Protein AF-A0A7X7FQG2-F1 (afdb_monomer_lite)

Structure (mmCIF, N/CA/C/O backbone):
data_AF-A0A7X7FQG2-F1
#
_entry.id   AF-A0A7X7FQG2-F1
#
loop_
_atom_site.group_PDB
_atom_site.id
_atom_site.type_symbol
_atom_site.label_atom_id
_atom_site.label_alt_id
_atom_site.label_comp_id
_atom_site.label_asym_id
_atom_site.label_entity_id
_atom_site.label_seq_id
_atom_site.pdbx_PDB_ins_code
_atom_site.Cartn_x
_atom_site.Cartn_y
_atom_site.Cartn_z
_atom_site.occupancy
_atom_site.B_iso_or_equiv
_atom_site.auth_seq_id
_atom_site.auth_comp_id
_atom_site.auth_asym_id
_atom_site.auth_atom_id
_atom_site.pdbx_PDB_model_num
ATOM 1 N N . ILE A 1 1 ? -3.316 -7.543 -2.411 1.00 93.25 1 ILE A N 1
ATOM 2 C CA . ILE A 1 1 ? -3.125 -8.011 -3.818 1.00 93.25 1 ILE A CA 1
ATOM 3 C C . ILE A 1 1 ? -1.643 -8.278 -4.049 1.00 93.25 1 ILE A C 1
ATOM 5 O O . ILE A 1 1 ? -0.825 -7.512 -3.565 1.00 93.25 1 ILE A O 1
ATOM 9 N N . LYS A 1 2 ? -1.272 -9.324 -4.790 1.00 95.00 2 LYS A N 1
ATOM 10 C CA . LYS A 1 2 ? 0.114 -9.563 -5.216 1.00 95.00 2 LYS A CA 1
ATOM 11 C C . LYS A 1 2 ? 0.158 -9.799 -6.720 1.00 95.00 2 LYS A C 1
ATOM 13 O O . LYS A 1 2 ? -0.457 -10.747 -7.193 1.00 95.00 2 LYS A O 1
ATOM 18 N N . ALA A 1 3 ? 0.902 -8.980 -7.451 1.00 95.88 3 ALA A N 1
ATOM 19 C CA . ALA A 1 3 ? 1.147 -9.151 -8.879 1.00 95.88 3 ALA A CA 1
ATOM 20 C C . ALA A 1 3 ? 2.615 -9.502 -9.110 1.00 95.88 3 ALA A C 1
ATOM 22 O O . ALA A 1 3 ? 3.499 -8.937 -8.473 1.00 95.88 3 ALA A O 1
ATOM 23 N N . THR A 1 4 ? 2.894 -10.471 -9.969 1.00 95.06 4 THR A N 1
ATOM 24 C CA . THR A 1 4 ? 4.250 -10.907 -10.314 1.00 95.06 4 THR A CA 1
ATOM 25 C C . THR A 1 4 ? 4.335 -11.146 -11.812 1.00 95.06 4 THR A C 1
ATOM 27 O O . THR A 1 4 ? 3.369 -11.606 -12.411 1.00 95.06 4 THR A O 1
ATOM 30 N N . ILE A 1 5 ? 5.480 -10.827 -12.407 1.00 94.50 5 ILE A N 1
ATOM 31 C CA . ILE A 1 5 ? 5.758 -11.077 -13.821 1.00 94.50 5 ILE A CA 1
ATOM 32 C C . ILE A 1 5 ? 7.217 -11.479 -14.010 1.00 94.50 5 ILE A C 1
ATOM 34 O O . ILE A 1 5 ? 8.090 -11.028 -13.258 1.00 94.50 5 ILE A O 1
ATOM 38 N N . TRP A 1 6 ? 7.494 -12.303 -15.014 1.00 92.81 6 TRP A N 1
ATOM 39 C CA . TRP A 1 6 ? 8.837 -12.482 -15.549 1.00 92.81 6 TRP A CA 1
ATOM 40 C C . TRP A 1 6 ? 9.054 -11.536 -16.720 1.00 92.81 6 TRP A C 1
ATOM 42 O O . TRP A 1 6 ? 8.234 -11.441 -17.625 1.00 92.81 6 TRP A O 1
ATOM 52 N N . GLN A 1 7 ? 10.176 -10.831 -16.701 1.00 92.19 7 GLN A N 1
ATOM 53 C CA . GLN A 1 7 ? 10.578 -9.909 -17.749 1.00 92.19 7 GLN A CA 1
ATOM 54 C C . GLN A 1 7 ? 11.973 -10.296 -18.234 1.00 92.19 7 GLN A C 1
ATOM 56 O O . GLN A 1 7 ? 12.900 -10.417 -17.432 1.00 92.19 7 GLN A O 1
ATOM 61 N N . PHE A 1 8 ? 12.133 -10.460 -19.540 1.00 89.62 8 PHE A N 1
ATOM 62 C CA . PHE A 1 8 ? 13.429 -10.517 -20.198 1.00 89.62 8 PHE A CA 1
ATOM 63 C C . PHE A 1 8 ? 13.733 -9.154 -20.800 1.00 89.62 8 PHE A C 1
ATOM 65 O O . PHE A 1 8 ? 12.909 -8.589 -21.516 1.00 89.62 8 PHE A O 1
ATOM 72 N N . GLU A 1 9 ? 14.924 -8.644 -20.533 1.00 86.81 9 GLU A N 1
ATOM 73 C CA . GLU A 1 9 ? 15.442 -7.435 -21.163 1.00 86.81 9 GLU A CA 1
ATOM 74 C C . GLU A 1 9 ? 16.605 -7.809 -22.080 1.00 86.81 9 GLU A C 1
ATOM 76 O O . GLU A 1 9 ? 17.609 -8.350 -21.608 1.00 86.81 9 GLU A O 1
ATOM 81 N N . ASP A 1 10 ? 16.495 -7.505 -23.373 1.00 79.31 10 ASP A N 1
ATOM 82 C CA . ASP A 1 10 ? 17.635 -7.591 -24.289 1.00 79.31 10 ASP A CA 1
ATOM 83 C C . ASP A 1 10 ? 18.340 -6.242 -24.341 1.00 79.31 10 ASP A C 1
ATOM 85 O O . ASP A 1 10 ? 18.069 -5.377 -25.173 1.00 79.31 10 ASP A O 1
ATOM 89 N N . PHE A 1 11 ? 19.210 -6.049 -23.357 1.00 68.25 11 PHE A N 1
ATOM 90 C CA . PHE A 1 11 ? 20.056 -4.878 -23.249 1.00 68.25 11 PHE A CA 1
ATOM 91 C C . PHE A 1 11 ? 21.353 -5.090 -24.033 1.00 68.25 11 PHE A C 1
ATOM 93 O O . PHE A 1 11 ? 22.313 -5.668 -23.517 1.00 68.25 11 PHE A O 1
ATOM 100 N N . GLU A 1 12 ? 21.412 -4.590 -25.268 1.00 60.91 12 GLU A N 1
ATOM 101 C CA . GLU A 1 12 ? 22.650 -4.555 -26.043 1.00 60.91 12 GLU A CA 1
ATOM 102 C C . GLU A 1 12 ? 23.396 -3.226 -25.823 1.00 60.91 12 GLU A C 1
ATOM 104 O O . GLU A 1 12 ? 23.222 -2.251 -26.551 1.00 60.91 12 GLU A O 1
ATOM 109 N N . LYS A 1 13 ? 24.310 -3.186 -24.841 1.00 53.09 13 LYS A N 1
ATOM 110 C CA . LYS A 1 13 ? 25.188 -2.016 -24.609 1.00 53.09 13 LYS A CA 1
ATOM 111 C C . LYS A 1 13 ? 26.094 -1.685 -25.817 1.00 53.09 13 LYS A C 1
ATOM 113 O O . LYS A 1 13 ? 26.695 -0.614 -25.849 1.00 53.09 13 LYS A O 1
ATOM 118 N 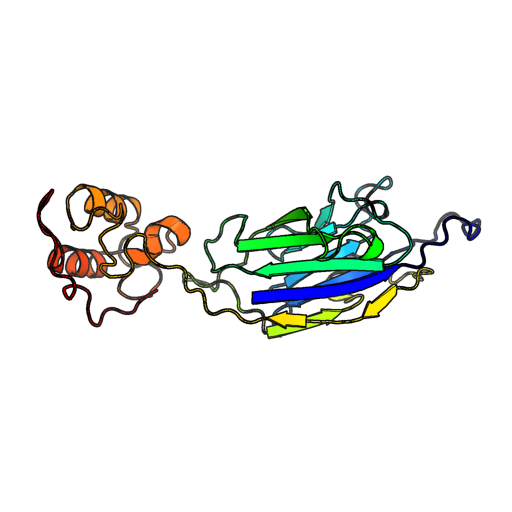N . SER A 1 14 ? 26.245 -2.614 -26.769 1.00 44.09 14 SER A N 1
ATOM 119 C CA . SER A 1 14 ? 27.108 -2.508 -27.954 1.00 44.09 14 SER A CA 1
ATOM 120 C C . SER A 1 14 ? 26.445 -1.927 -29.201 1.00 44.09 14 SER A C 1
ATOM 122 O O . SER A 1 14 ? 27.171 -1.656 -30.160 1.00 44.09 14 SER A O 1
ATOM 124 N N . ALA A 1 15 ? 25.126 -1.699 -29.213 1.00 49.44 15 ALA A N 1
ATOM 125 C CA . ALA A 1 15 ? 24.499 -1.001 -30.330 1.00 49.44 15 ALA A CA 1
ATOM 126 C C . ALA A 1 15 ? 25.123 0.406 -30.431 1.00 49.44 15 ALA A C 1
ATOM 128 O O . ALA A 1 15 ? 25.102 1.153 -29.446 1.00 49.44 15 ALA A O 1
ATOM 129 N N . PRO A 1 16 ? 25.759 0.771 -31.563 1.00 45.81 16 PRO A N 1
ATOM 130 C CA . PRO A 1 16 ? 26.405 2.064 -31.692 1.00 45.81 16 PRO A CA 1
ATOM 131 C C . PRO A 1 16 ? 25.343 3.140 -31.508 1.00 45.81 16 PRO A C 1
ATOM 133 O O . PRO A 1 16 ? 24.410 3.235 -32.305 1.00 45.81 16 PRO A O 1
ATOM 136 N N . TYR A 1 17 ? 25.500 3.927 -30.442 1.00 51.41 17 TYR A N 1
ATOM 137 C CA . TYR A 1 17 ? 24.716 5.131 -30.197 1.00 51.41 17 TYR A CA 1
ATOM 138 C C . TYR A 1 17 ? 24.606 5.891 -31.524 1.00 51.41 17 TYR A C 1
ATOM 140 O O . TYR A 1 17 ? 25.658 6.143 -32.131 1.00 51.41 17 TYR A O 1
ATOM 148 N N . PRO A 1 18 ? 23.402 6.205 -32.038 1.00 48.19 18 PRO A N 1
ATOM 149 C CA . PRO A 1 18 ? 23.309 6.978 -33.262 1.00 48.19 18 PRO A CA 1
ATOM 150 C C . PRO A 1 18 ? 24.100 8.273 -33.034 1.00 48.19 18 PRO A C 1
ATOM 152 O O . PRO 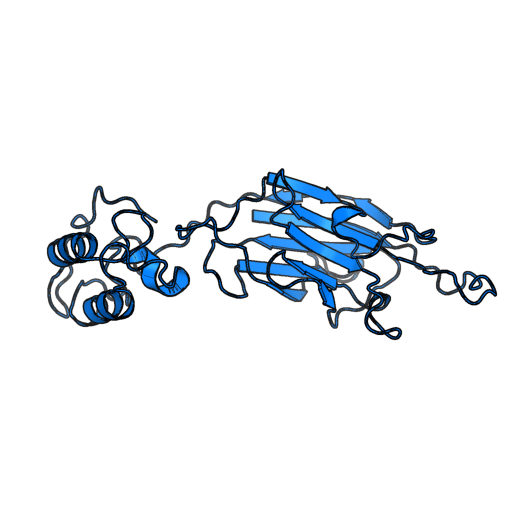A 1 18 ? 23.822 8.998 -32.078 1.00 48.19 18 PRO A O 1
ATOM 155 N N . PRO A 1 19 ? 25.140 8.557 -33.837 1.00 43.66 19 PRO A N 1
ATOM 156 C CA . PRO A 1 19 ? 25.953 9.742 -33.639 1.00 43.66 19 PRO A CA 1
ATOM 157 C C . PRO A 1 19 ? 25.097 10.960 -33.994 1.00 43.66 19 PRO A C 1
ATOM 159 O O . PRO A 1 19 ? 24.943 11.321 -35.157 1.00 43.66 19 PRO A O 1
ATOM 162 N N . GLY A 1 20 ? 24.485 11.566 -32.984 1.00 50.78 20 GLY A N 1
ATOM 163 C CA . GLY A 1 20 ? 23.594 12.705 -33.130 1.00 50.78 20 GLY A CA 1
ATOM 164 C C . GLY A 1 20 ? 23.171 13.210 -31.760 1.00 50.78 20 GLY A C 1
ATOM 165 O O . GLY A 1 20 ? 22.864 12.428 -30.870 1.00 50.78 20 GLY A O 1
ATOM 166 N N . ASN A 1 21 ? 23.177 14.528 -31.574 1.00 51.91 21 ASN A N 1
ATOM 167 C CA . ASN A 1 21 ? 23.018 15.123 -30.250 1.00 51.91 21 ASN A CA 1
ATOM 168 C C . ASN A 1 21 ? 21.629 14.931 -29.611 1.00 51.91 21 ASN A C 1
ATOM 170 O O . ASN A 1 21 ? 21.511 15.274 -28.444 1.00 51.91 21 ASN A O 1
ATOM 174 N N . TRP A 1 22 ? 20.589 14.436 -30.298 1.00 50.34 22 TRP A N 1
ATOM 175 C CA . TRP A 1 22 ? 19.192 14.563 -29.827 1.00 50.34 22 TRP A CA 1
ATOM 176 C C . TRP A 1 22 ? 18.338 13.286 -29.957 1.00 50.34 22 TRP A C 1
ATOM 178 O O . TRP A 1 22 ? 17.155 13.370 -30.285 1.00 50.34 22 TRP A O 1
ATOM 188 N N . ALA A 1 23 ? 18.898 12.097 -29.719 1.00 48.25 23 ALA A N 1
ATOM 189 C CA . ALA A 1 23 ? 18.063 10.913 -29.500 1.00 48.25 23 ALA A CA 1
ATOM 190 C C . ALA A 1 23 ? 17.630 10.881 -28.023 1.00 48.25 23 ALA A C 1
ATOM 192 O O . ALA A 1 23 ? 18.422 10.583 -27.132 1.00 48.25 23 ALA A O 1
ATOM 193 N N . HIS A 1 24 ? 16.384 11.276 -27.748 1.00 51.62 24 HIS A N 1
ATOM 194 C CA . HIS A 1 24 ? 15.773 11.098 -26.431 1.00 51.62 24 HIS A CA 1
ATOM 195 C C . HIS A 1 24 ? 15.374 9.627 -26.267 1.00 51.62 24 HIS A C 1
ATOM 197 O O . HIS A 1 24 ? 14.226 9.272 -26.492 1.00 51.62 24 HIS A O 1
ATOM 203 N N . ASP A 1 25 ? 16.317 8.759 -25.915 1.00 55.19 25 ASP A N 1
ATOM 204 C CA . ASP A 1 25 ? 16.023 7.334 -25.748 1.00 55.19 25 ASP A CA 1
ATOM 205 C C . ASP A 1 25 ? 15.208 7.118 -24.463 1.00 55.19 25 ASP A C 1
ATOM 207 O O . ASP A 1 25 ? 15.736 7.170 -23.348 1.00 55.19 25 ASP A O 1
ATOM 211 N N . GLN A 1 26 ? 13.899 6.900 -24.597 1.00 63.94 26 GLN A N 1
ATOM 212 C CA . GLN A 1 26 ? 13.032 6.631 -23.453 1.00 63.94 26 GLN A CA 1
ATOM 213 C C . GLN A 1 26 ? 12.860 5.129 -23.230 1.00 63.94 26 GLN A C 1
ATOM 215 O O . GLN A 1 26 ? 11.892 4.534 -23.672 1.00 63.94 26 GLN A O 1
ATOM 220 N N . ILE A 1 27 ? 13.778 4.488 -22.513 1.00 70.25 27 ILE A N 1
ATOM 221 C CA . ILE A 1 27 ? 13.660 3.055 -22.210 1.00 70.25 27 ILE A CA 1
ATOM 222 C C . ILE A 1 27 ? 12.591 2.825 -21.139 1.00 70.25 27 ILE A C 1
ATOM 224 O O . ILE A 1 27 ? 12.687 3.363 -20.029 1.00 70.25 27 ILE A O 1
ATOM 228 N N . GLN A 1 28 ? 11.579 2.021 -21.472 1.00 77.00 28 GLN A N 1
ATOM 229 C CA . GLN A 1 28 ? 10.415 1.801 -20.618 1.00 77.00 28 GLN A CA 1
ATOM 230 C C . GLN A 1 28 ? 9.926 0.358 -20.690 1.00 77.00 28 GLN A C 1
ATOM 232 O O . GLN A 1 28 ? 9.726 -0.201 -21.765 1.00 77.00 28 GLN A O 1
ATOM 237 N N . SER A 1 29 ? 9.711 -0.234 -19.524 1.00 84.25 29 SER A N 1
ATOM 238 C CA . SER A 1 29 ? 9.183 -1.587 -19.387 1.00 84.25 29 SER A CA 1
ATOM 239 C C . SER A 1 29 ? 8.649 -1.747 -17.987 1.00 84.25 29 SER A C 1
ATOM 241 O O . SER A 1 2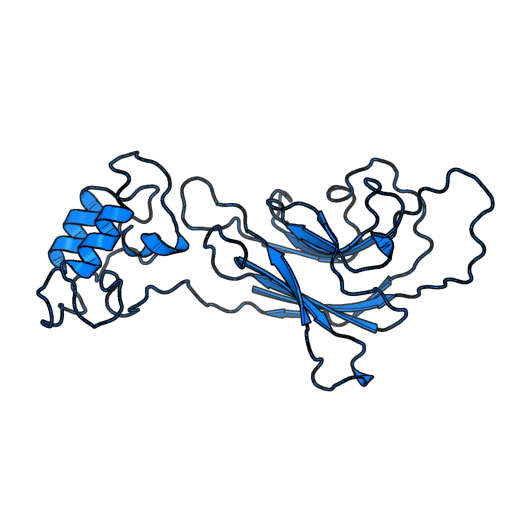9 ? 9.460 -1.784 -17.061 1.00 84.25 29 SER A O 1
ATOM 243 N N . TRP A 1 30 ? 7.331 -1.816 -17.821 1.00 88.00 30 TRP A N 1
ATOM 244 C CA . TRP A 1 30 ? 6.702 -1.798 -16.505 1.00 88.00 30 TRP A CA 1
ATOM 245 C C . TRP A 1 30 ? 5.745 -2.968 -16.301 1.00 88.00 30 TRP A C 1
ATOM 247 O O . TRP A 1 30 ? 5.059 -3.407 -17.223 1.00 88.00 30 TRP A O 1
ATOM 257 N N . LEU A 1 31 ? 5.658 -3.411 -15.050 1.00 93.75 31 LEU A N 1
ATOM 258 C CA . LEU A 1 31 ? 4.452 -4.002 -14.485 1.00 93.75 31 LEU A CA 1
ATOM 259 C C . LEU A 1 31 ? 3.686 -2.884 -13.785 1.00 93.75 31 LEU A C 1
ATOM 261 O O . LEU A 1 31 ? 4.268 -2.188 -12.950 1.00 93.75 31 LEU A O 1
ATOM 265 N N . VAL A 1 32 ? 2.399 -2.731 -14.094 1.00 93.94 32 VAL A N 1
ATOM 266 C CA . VAL A 1 32 ? 1.554 -1.709 -13.473 1.00 93.94 32 VAL A CA 1
ATOM 267 C C . VAL A 1 32 ? 0.241 -2.306 -12.979 1.00 93.94 32 VAL A C 1
ATOM 269 O O . VAL A 1 32 ? -0.461 -2.983 -13.729 1.00 93.94 32 VAL A O 1
ATOM 272 N N . LEU A 1 33 ? -0.107 -2.023 -11.725 1.00 95.00 33 LEU A N 1
ATOM 273 C CA . LEU A 1 33 ? -1.469 -2.148 -11.204 1.00 95.00 33 LEU A CA 1
ATOM 274 C C . LEU A 1 33 ? -2.114 -0.767 -11.211 1.00 95.00 33 LEU A C 1
ATOM 276 O O . LEU A 1 33 ? -1.474 0.186 -10.787 1.00 95.00 33 LEU A O 1
ATOM 280 N N . MET A 1 34 ? -3.348 -0.638 -11.686 1.00 93.88 34 MET A N 1
ATOM 281 C CA . MET A 1 34 ? -4.029 0.660 -11.763 1.00 93.88 34 MET A CA 1
ATOM 282 C C . MET A 1 34 ? -5.542 0.523 -11.647 1.00 93.88 34 MET A C 1
ATOM 284 O O . MET A 1 34 ? -6.091 -0.576 -11.763 1.00 93.88 34 MET A O 1
ATOM 288 N N . ASN A 1 35 ? -6.219 1.640 -11.431 1.00 92.94 35 ASN A N 1
ATOM 289 C CA . ASN A 1 35 ? -7.670 1.727 -11.535 1.00 92.94 35 ASN A CA 1
ATOM 290 C C . ASN A 1 35 ? -8.119 2.100 -12.966 1.00 92.94 35 ASN A C 1
ATOM 292 O O . ASN A 1 35 ? -7.299 2.370 -13.844 1.00 92.94 35 ASN A O 1
ATOM 296 N N . GLU A 1 36 ? -9.429 2.070 -13.226 1.00 89.94 36 GLU A N 1
ATOM 297 C CA . GLU A 1 36 ? -9.989 2.295 -14.572 1.00 89.94 36 GLU A CA 1
ATOM 298 C C . GLU A 1 36 ? -9.632 3.664 -15.167 1.00 89.94 36 GLU A C 1
ATOM 300 O O . GLU A 1 36 ? -9.277 3.743 -16.342 1.00 89.94 36 GLU A O 1
ATOM 305 N N . ASP A 1 37 ? -9.698 4.726 -14.360 1.00 89.56 37 ASP A N 1
ATOM 306 C CA . ASP A 1 37 ? -9.435 6.106 -14.793 1.00 89.56 37 ASP A CA 1
ATOM 307 C C . ASP A 1 37 ? -7.957 6.524 -14.677 1.00 89.56 37 ASP A C 1
ATOM 309 O O . ASP A 1 37 ? -7.598 7.664 -14.995 1.00 89.56 37 ASP A O 1
ATOM 313 N N . GLU A 1 38 ? -7.102 5.589 -14.252 1.00 88.56 38 GLU A N 1
ATOM 314 C CA . GLU A 1 38 ? -5.653 5.747 -14.112 1.00 88.56 38 GLU A CA 1
ATOM 315 C C . GLU A 1 38 ? -5.261 6.876 -13.137 1.00 88.56 38 GLU A C 1
ATOM 317 O O . GLU A 1 38 ? -4.179 7.460 -13.247 1.00 88.56 38 GLU A O 1
ATOM 322 N N . SER A 1 39 ? -6.147 7.215 -12.193 1.00 90.38 39 SER A N 1
ATOM 323 C CA . SER A 1 39 ? -5.894 8.180 -11.115 1.00 90.38 39 SER A CA 1
ATOM 324 C C . SER A 1 39 ? -5.175 7.581 -9.902 1.00 90.38 39 SER A C 1
ATOM 326 O O . SER A 1 39 ? -4.682 8.337 -9.059 1.00 90.38 39 SER A O 1
ATOM 328 N N . GLU A 1 40 ? -5.094 6.251 -9.841 1.00 93.81 40 GLU A N 1
ATOM 329 C CA . GLU A 1 40 ? -4.241 5.473 -8.948 1.00 93.81 40 GLU A CA 1
ATOM 330 C C . GLU A 1 40 ? -3.464 4.437 -9.763 1.00 93.81 40 GLU A C 1
ATOM 332 O O . GLU A 1 40 ? -4.027 3.732 -10.609 1.00 93.81 40 GLU A O 1
ATOM 337 N N . TYR A 1 41 ? -2.165 4.331 -9.498 1.00 94.00 41 TYR A N 1
ATOM 338 C CA . TYR A 1 41 ? -1.301 3.367 -10.161 1.00 94.00 41 TYR A CA 1
ATOM 339 C C . TYR A 1 41 ? -0.102 3.003 -9.292 1.00 94.00 41 TYR A C 1
ATOM 341 O O . TYR A 1 41 ? 0.435 3.835 -8.568 1.00 94.00 41 TYR A O 1
ATOM 349 N N . PHE A 1 42 ? 0.361 1.766 -9.437 1.00 95.94 42 PHE A N 1
ATOM 350 C CA . PHE A 1 42 ? 1.571 1.231 -8.826 1.00 95.94 42 PHE A CA 1
ATOM 351 C C . PHE A 1 42 ? 2.414 0.625 -9.937 1.00 95.94 42 PHE A C 1
ATOM 353 O O . PHE A 1 42 ? 1.992 -0.353 -10.554 1.00 95.94 42 PHE A O 1
ATOM 360 N N . ALA A 1 43 ? 3.579 1.198 -10.211 1.00 94.25 43 ALA A N 1
ATOM 361 C CA . ALA A 1 43 ? 4.445 0.783 -11.307 1.00 94.25 43 ALA A CA 1
ATOM 362 C C . ALA A 1 43 ? 5.810 0.333 -10.787 1.00 94.25 43 ALA A C 1
ATOM 364 O O . ALA A 1 43 ? 6.358 0.940 -9.872 1.00 94.25 43 ALA A O 1
ATOM 365 N N . ILE A 1 44 ? 6.385 -0.697 -11.404 1.00 94.25 44 ILE A N 1
ATOM 366 C CA . ILE A 1 44 ? 7.795 -1.075 -11.245 1.00 94.25 44 ILE A CA 1
ATOM 367 C C . ILE A 1 44 ? 8.370 -1.492 -12.593 1.00 94.25 44 ILE A C 1
ATOM 369 O O . ILE A 1 44 ? 7.711 -2.188 -13.366 1.00 94.25 44 ILE A O 1
ATOM 373 N N . GLY A 1 45 ? 9.615 -1.109 -12.861 1.00 90.81 45 GLY A N 1
ATOM 374 C CA . GLY A 1 45 ? 10.336 -1.563 -14.039 1.00 90.81 45 GLY A CA 1
ATOM 375 C C . GLY A 1 45 ? 11.466 -0.630 -14.450 1.00 90.81 45 GLY A C 1
ATOM 376 O O . GLY A 1 45 ? 12.050 0.044 -13.609 1.00 90.81 45 GLY A O 1
ATOM 377 N N . VAL A 1 46 ? 11.808 -0.597 -15.734 1.00 85.94 46 VAL A N 1
ATOM 378 C CA . VAL A 1 46 ? 12.814 0.345 -16.255 1.00 85.94 46 VAL A CA 1
ATOM 379 C C . VAL A 1 46 ? 12.110 1.631 -16.666 1.00 85.94 46 VAL A C 1
ATOM 381 O O . VAL A 1 46 ? 11.103 1.569 -17.365 1.00 85.94 46 VAL A O 1
ATOM 384 N N . HIS A 1 47 ? 12.610 2.787 -16.232 1.00 80.06 47 HIS A N 1
ATOM 385 C CA . HIS A 1 47 ? 12.028 4.086 -16.564 1.00 80.06 47 HIS A CA 1
ATOM 386 C C . HIS A 1 47 ? 13.125 5.127 -16.815 1.00 80.06 47 HIS A C 1
ATOM 388 O O . HIS A 1 47 ? 13.948 5.404 -15.945 1.00 80.06 47 HIS A O 1
ATOM 394 N N . ALA A 1 48 ? 13.119 5.734 -17.999 1.00 69.31 48 ALA A N 1
ATOM 395 C CA . ALA A 1 48 ? 13.985 6.858 -18.331 1.00 69.31 48 ALA A CA 1
ATOM 396 C C . ALA A 1 48 ? 13.263 8.195 -18.065 1.00 69.31 48 ALA A C 1
ATOM 398 O O . ALA A 1 48 ? 12.476 8.652 -18.892 1.00 69.31 48 ALA A O 1
ATOM 399 N N . TYR A 1 49 ? 13.542 8.832 -16.921 1.00 62.06 49 TYR A N 1
ATOM 400 C CA . TYR A 1 49 ? 13.103 10.202 -16.614 1.00 62.06 49 TYR A CA 1
ATOM 401 C C . TYR A 1 49 ? 14.248 11.199 -16.854 1.00 62.06 49 TYR A C 1
ATOM 403 O O . TYR A 1 49 ? 15.377 10.948 -16.435 1.00 62.06 49 TYR A O 1
ATOM 411 N N . ASN A 1 50 ? 13.988 12.340 -17.509 1.00 55.97 50 ASN A N 1
ATOM 412 C CA . ASN A 1 50 ? 15.046 13.275 -17.938 1.00 55.97 50 ASN A CA 1
ATOM 413 C C . ASN A 1 50 ? 15.476 14.328 -16.891 1.00 55.97 50 ASN A C 1
ATOM 415 O O . ASN A 1 50 ? 16.229 15.238 -17.237 1.00 55.97 50 ASN A O 1
ATOM 419 N N . GLY A 1 51 ? 15.016 14.229 -15.639 1.00 52.12 51 GLY A N 1
ATOM 420 C CA . GLY A 1 51 ? 15.297 15.240 -14.612 1.00 52.12 51 GLY A CA 1
ATOM 421 C C . GLY A 1 51 ? 16.781 15.374 -14.254 1.00 52.12 51 GLY A C 1
ATOM 422 O O . GLY A 1 51 ? 17.239 16.480 -13.984 1.00 52.12 51 GLY A O 1
ATOM 423 N N . GLU A 1 52 ? 17.546 14.275 -14.319 1.00 52.53 52 GLU A N 1
ATOM 424 C CA . GLU A 1 52 ? 19.005 14.267 -14.162 1.00 52.53 52 GLU A CA 1
ATOM 425 C C . GLU A 1 52 ? 19.644 13.208 -15.077 1.00 52.53 52 GLU A C 1
ATOM 427 O O . GLU A 1 52 ? 19.350 12.017 -15.006 1.00 52.53 52 GLU A O 1
ATOM 432 N N . ALA A 1 53 ? 20.536 13.649 -15.961 1.00 47.69 53 ALA A N 1
ATOM 433 C CA . ALA A 1 53 ? 20.990 12.910 -17.139 1.00 47.69 53 ALA A CA 1
ATOM 434 C C . ALA A 1 53 ? 21.984 11.749 -16.898 1.00 47.69 53 ALA A C 1
ATOM 436 O O . ALA A 1 53 ? 22.645 11.346 -17.851 1.00 47.69 53 ALA A O 1
ATOM 437 N N . SER A 1 54 ? 22.166 11.222 -15.681 1.00 52.19 54 SER A N 1
ATOM 438 C CA . SER A 1 54 ? 23.292 10.299 -15.418 1.00 52.19 54 SER A CA 1
ATOM 439 C C . SER A 1 54 ? 22.964 8.867 -14.984 1.00 52.19 54 SER A C 1
ATOM 441 O O . SER A 1 54 ? 23.861 8.035 -15.117 1.00 52.19 54 SER A O 1
ATOM 443 N N . SER A 1 55 ? 21.750 8.521 -14.518 1.00 54.19 55 SER A N 1
ATOM 444 C CA . SER A 1 55 ? 21.583 7.206 -13.847 1.00 54.19 55 SER A CA 1
ATOM 445 C C . SER A 1 55 ? 20.205 6.521 -13.880 1.00 54.19 55 SER A C 1
ATOM 447 O O . SER A 1 55 ? 20.114 5.373 -13.444 1.00 54.19 55 SER A O 1
ATOM 449 N N . TRP A 1 56 ? 19.128 7.153 -14.362 1.00 64.44 56 TRP A N 1
ATOM 450 C CA . TRP A 1 56 ? 17.758 6.641 -14.135 1.00 64.44 56 TRP A CA 1
ATOM 451 C C . TRP A 1 56 ? 17.428 5.372 -14.936 1.00 64.44 56 TRP A C 1
ATOM 453 O O . TRP A 1 56 ? 16.724 4.493 -14.454 1.00 64.44 56 TRP A O 1
ATOM 463 N N . TRP A 1 57 ? 18.046 5.200 -16.104 1.00 67.81 57 TRP A N 1
ATOM 464 C CA . TRP A 1 57 ? 17.952 3.971 -16.895 1.00 67.81 57 TRP A CA 1
ATOM 465 C C . TRP A 1 57 ? 18.966 2.901 -16.488 1.00 67.81 57 TRP A C 1
ATOM 467 O O . TRP A 1 57 ? 19.081 1.928 -17.218 1.00 67.81 57 TRP A O 1
ATOM 477 N N . LEU A 1 58 ? 19.772 3.076 -15.432 1.00 78.50 58 LEU A N 1
ATOM 478 C CA . LEU A 1 58 ? 20.750 2.065 -14.987 1.00 78.50 58 LEU A CA 1
ATOM 479 C C . LEU A 1 58 ? 20.192 1.149 -13.896 1.00 78.50 58 LEU A C 1
ATOM 481 O O . LEU A 1 58 ? 20.734 0.070 -13.659 1.00 78.50 58 LEU A O 1
ATOM 485 N N . ASN A 1 59 ? 19.105 1.562 -13.258 1.00 85.00 59 ASN A N 1
ATOM 486 C CA . ASN A 1 59 ? 18.452 0.827 -12.192 1.00 85.00 59 ASN A C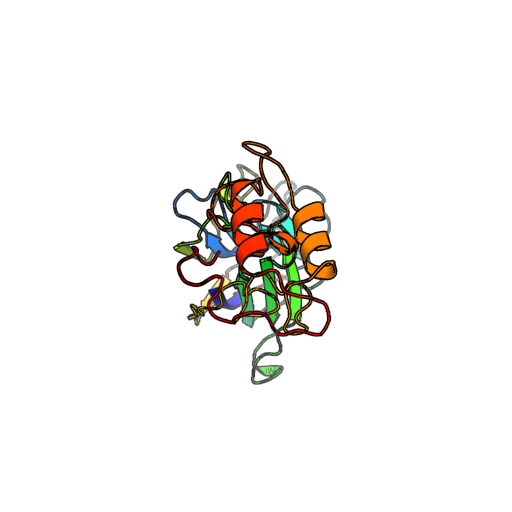A 1
ATOM 487 C C . ASN A 1 59 ? 16.969 0.656 -12.504 1.00 85.00 59 ASN A C 1
ATOM 489 O O . ASN A 1 59 ? 16.410 1.322 -13.378 1.00 85.00 59 ASN A O 1
ATOM 493 N N . LEU A 1 60 ? 16.321 -0.239 -11.768 1.00 89.38 60 LEU A N 1
ATOM 494 C CA . LEU A 1 60 ? 14.869 -0.257 -11.721 1.00 89.38 60 LEU A CA 1
ATOM 495 C C . LEU A 1 60 ? 14.356 1.039 -11.094 1.00 89.38 60 LEU A C 1
ATOM 497 O O . LEU A 1 60 ? 15.027 1.668 -10.273 1.00 89.38 60 LEU A O 1
ATOM 501 N N . SER A 1 61 ? 13.141 1.398 -11.461 1.00 90.75 61 SER A N 1
ATOM 502 C CA . SER A 1 61 ? 12.361 2.468 -10.865 1.00 90.75 61 SER A CA 1
ATOM 503 C C . SER A 1 61 ? 11.001 1.928 -10.452 1.00 90.75 61 SER A C 1
ATOM 505 O O . SER A 1 61 ? 10.510 0.948 -11.020 1.00 90.75 61 SER A O 1
ATOM 507 N N . TRP A 1 62 ? 10.382 2.581 -9.482 1.00 93.50 62 TRP A N 1
ATOM 508 C CA . TRP A 1 62 ? 8.992 2.349 -9.116 1.00 93.50 62 TRP A CA 1
ATOM 509 C C . TRP A 1 62 ? 8.253 3.675 -8.994 1.00 93.50 62 TRP A C 1
ATOM 511 O O . TRP A 1 62 ? 8.879 4.731 -8.907 1.00 93.50 62 TRP A O 1
ATOM 521 N N . ALA A 1 63 ? 6.928 3.623 -9.012 1.00 92.88 63 ALA A N 1
ATOM 522 C CA . ALA A 1 63 ? 6.099 4.789 -8.768 1.00 92.88 63 ALA A CA 1
ATOM 523 C C . ALA A 1 63 ? 4.759 4.416 -8.147 1.00 92.88 63 ALA A C 1
ATOM 525 O O . ALA A 1 63 ? 4.205 3.351 -8.432 1.00 92.88 63 ALA A O 1
ATOM 526 N N . THR A 1 64 ? 4.224 5.345 -7.365 1.00 95.06 64 THR A N 1
ATOM 527 C CA . THR A 1 64 ? 2.801 5.411 -7.019 1.00 95.06 64 THR A CA 1
ATOM 528 C C . THR A 1 64 ? 2.233 6.745 -7.510 1.00 95.06 64 THR A C 1
ATOM 530 O O . THR A 1 64 ? 3.001 7.674 -7.793 1.00 95.06 64 THR A O 1
ATOM 533 N N . ALA A 1 65 ? 0.906 6.880 -7.594 1.00 92.00 65 ALA A N 1
ATOM 534 C CA . ALA A 1 65 ? 0.289 8.178 -7.886 1.00 92.00 65 ALA A CA 1
ATOM 535 C C . ALA A 1 65 ? 0.612 9.240 -6.812 1.00 92.00 65 ALA A C 1
ATOM 537 O O . ALA A 1 65 ? 0.664 10.429 -7.121 1.00 92.00 65 ALA A O 1
ATOM 538 N N . THR A 1 66 ? 0.857 8.811 -5.567 1.00 93.75 66 THR A N 1
ATOM 539 C CA . THR A 1 66 ? 1.156 9.688 -4.424 1.00 93.75 66 THR A CA 1
ATOM 540 C C . THR A 1 66 ? 2.638 10.071 -4.335 1.00 93.75 66 THR A C 1
ATOM 542 O O . THR A 1 66 ? 2.951 11.224 -4.048 1.00 93.75 66 THR A O 1
ATOM 545 N N . ASP A 1 67 ? 3.561 9.137 -4.576 1.00 94.00 67 ASP A N 1
ATOM 546 C CA . ASP A 1 67 ? 5.004 9.339 -4.354 1.00 94.00 67 ASP A CA 1
ATOM 547 C C . ASP A 1 67 ? 5.775 9.712 -5.635 1.00 94.00 67 ASP A C 1
ATOM 549 O O . ASP A 1 67 ? 6.945 10.102 -5.569 1.00 94.00 67 ASP A O 1
ATOM 553 N N . GLY A 1 68 ? 5.147 9.587 -6.809 1.00 90.38 68 GLY A N 1
ATOM 554 C CA . GLY A 1 68 ? 5.805 9.794 -8.099 1.00 90.38 68 GLY A CA 1
ATOM 555 C C . GLY A 1 68 ? 6.893 8.752 -8.392 1.00 90.38 68 GLY A C 1
ATOM 556 O O . GLY A 1 68 ? 6.987 7.722 -7.729 1.00 90.38 68 GLY A O 1
ATOM 557 N N . TRP A 1 69 ? 7.707 9.001 -9.422 1.00 88.31 69 TRP A N 1
ATOM 558 C CA . TRP A 1 69 ? 8.784 8.091 -9.831 1.00 88.31 69 TRP A CA 1
ATOM 559 C C . TRP A 1 69 ? 9.999 8.165 -8.901 1.00 88.31 69 TRP A C 1
ATOM 561 O O . TRP A 1 69 ? 10.533 9.240 -8.636 1.00 88.31 69 TRP A O 1
ATOM 571 N N . GLN A 1 70 ? 10.475 6.997 -8.477 1.00 90.38 70 GLN A N 1
ATOM 572 C CA . GLN A 1 70 ? 11.622 6.802 -7.597 1.00 90.38 70 GLN A CA 1
ATOM 573 C C . GLN A 1 70 ? 12.598 5.806 -8.232 1.00 90.38 70 GLN A C 1
ATOM 575 O O . GLN A 1 70 ? 12.199 4.715 -8.647 1.00 90.38 70 GLN A O 1
ATOM 580 N N . VAL A 1 71 ? 13.886 6.155 -8.290 1.00 87.94 71 VAL A N 1
ATOM 581 C CA . VAL A 1 71 ? 14.943 5.241 -8.751 1.00 87.94 71 VAL A CA 1
ATOM 582 C C . VAL A 1 71 ? 15.466 4.396 -7.605 1.00 87.94 71 VAL A C 1
ATOM 584 O O . VAL A 1 71 ? 15.772 4.887 -6.521 1.00 87.94 71 VAL A O 1
ATOM 587 N N . THR A 1 72 ? 15.592 3.103 -7.872 1.00 90.31 72 THR A N 1
ATOM 588 C CA . THR A 1 72 ? 16.128 2.128 -6.925 1.00 90.31 72 THR A CA 1
ATOM 589 C C . THR A 1 72 ? 17.651 2.056 -7.012 1.00 90.31 72 THR A C 1
ATOM 591 O O . THR A 1 72 ? 18.272 2.520 -7.966 1.00 90.31 72 THR A O 1
ATOM 594 N N . THR A 1 73 ? 18.266 1.393 -6.038 1.00 89.62 73 THR A N 1
ATOM 595 C CA . THR A 1 73 ? 19.668 0.954 -6.120 1.00 89.62 73 THR A CA 1
ATOM 596 C C . THR A 1 73 ? 19.819 -0.408 -6.805 1.00 89.62 73 THR A C 1
ATOM 598 O O . THR A 1 73 ? 20.931 -0.930 -6.885 1.00 89.62 73 THR A O 1
ATOM 601 N N . TYR A 1 74 ? 18.716 -1.010 -7.268 1.00 89.69 74 TYR A N 1
ATOM 602 C CA . TYR A 1 74 ? 18.717 -2.317 -7.909 1.00 89.69 74 TYR A CA 1
ATOM 603 C C . TYR A 1 74 ? 19.047 -2.158 -9.398 1.00 89.69 74 TYR A C 1
ATOM 605 O O . TYR A 1 74 ? 18.222 -1.622 -10.147 1.00 89.69 74 TYR A O 1
ATOM 613 N N . PRO A 1 75 ? 20.217 -2.632 -9.859 1.00 86.88 75 PRO A N 1
ATOM 614 C CA . PRO A 1 75 ? 20.646 -2.415 -11.228 1.00 86.88 75 PRO A CA 1
ATOM 615 C C . PRO A 1 75 ? 19.783 -3.206 -12.203 1.00 86.88 75 PRO A C 1
ATOM 617 O O . PRO A 1 75 ? 19.323 -4.316 -11.923 1.00 86.88 75 PRO A O 1
ATOM 620 N N . ARG A 1 76 ? 19.613 -2.658 -13.402 1.00 83.12 76 ARG A N 1
ATOM 621 C CA . ARG A 1 76 ? 19.129 -3.449 -14.534 1.00 83.12 76 ARG A CA 1
ATOM 622 C C . ARG A 1 76 ? 20.193 -4.453 -14.985 1.00 83.12 76 ARG A C 1
ATOM 624 O O . ARG A 1 76 ? 21.387 -4.250 -14.767 1.00 83.12 76 ARG A O 1
ATOM 631 N N . ALA A 1 77 ? 19.763 -5.508 -15.665 1.00 80.88 77 ALA A N 1
ATOM 632 C CA . ALA A 1 77 ? 20.647 -6.537 -16.201 1.00 80.88 77 ALA A CA 1
ATOM 633 C C . ALA A 1 77 ? 20.051 -7.201 -17.448 1.00 80.88 77 ALA A C 1
ATOM 635 O O . ALA A 1 77 ? 18.865 -7.522 -17.472 1.00 80.88 77 ALA A O 1
ATOM 636 N N . GLN A 1 78 ? 20.870 -7.479 -18.461 1.00 85.12 78 GLN A N 1
ATOM 637 C CA . GLN A 1 78 ? 20.416 -8.269 -19.605 1.00 85.12 78 GLN A CA 1
ATOM 638 C C . GLN A 1 78 ? 19.910 -9.646 -19.139 1.00 85.12 78 GLN A C 1
ATOM 640 O O . GLN A 1 78 ? 20.523 -10.291 -18.283 1.00 85.12 78 GLN A O 1
ATOM 645 N N . GLY A 1 79 ? 18.801 -10.100 -19.718 1.00 87.69 79 GLY A N 1
ATOM 646 C CA . GLY A 1 79 ? 18.193 -11.393 -19.437 1.00 87.69 79 GLY A CA 1
ATOM 647 C C . GLY A 1 79 ? 16.957 -11.342 -18.538 1.00 87.69 79 GLY A C 1
ATOM 648 O O . GLY A 1 79 ? 16.345 -10.293 -18.332 1.00 87.69 79 GLY A O 1
ATOM 649 N N . TRP A 1 80 ? 16.579 -12.519 -18.028 1.00 88.81 80 TRP A N 1
ATOM 650 C CA . TRP A 1 80 ? 15.389 -12.717 -17.198 1.00 88.81 80 TRP A CA 1
ATOM 651 C C . TRP A 1 80 ? 15.532 -12.126 -15.794 1.00 88.81 80 TRP A C 1
ATOM 653 O O . TRP A 1 80 ? 16.540 -12.330 -15.116 1.00 88.81 80 TRP A O 1
ATOM 663 N N . ARG A 1 81 ? 14.462 -11.489 -15.323 1.00 90.69 81 ARG A N 1
ATOM 664 C CA . ARG A 1 81 ? 14.238 -11.079 -13.933 1.00 90.69 81 ARG A CA 1
ATOM 665 C C . ARG A 1 81 ? 12.757 -11.187 -13.595 1.00 90.69 81 ARG A C 1
ATOM 667 O O . ARG A 1 81 ? 11.922 -11.134 -14.496 1.00 90.69 81 ARG A O 1
ATOM 674 N N . SER A 1 82 ? 12.429 -11.281 -12.314 1.00 93.12 82 SER A N 1
ATOM 675 C CA . SER A 1 82 ? 11.036 -11.212 -11.874 1.00 93.12 82 SER A CA 1
ATOM 676 C C . SER A 1 82 ? 10.764 -9.903 -11.151 1.00 93.12 82 SER A C 1
ATOM 678 O O . SER A 1 82 ? 11.558 -9.482 -10.308 1.00 93.12 82 SER A O 1
ATOM 680 N N . LEU A 1 83 ? 9.643 -9.268 -11.481 1.00 95.25 83 LEU A N 1
ATOM 681 C CA . LEU A 1 83 ? 9.147 -8.067 -10.817 1.00 95.25 83 LEU A CA 1
ATOM 682 C C . LEU A 1 83 ? 7.875 -8.409 -10.056 1.00 95.25 83 LEU A C 1
ATOM 684 O O . LEU A 1 83 ? 7.057 -9.205 -10.524 1.00 95.25 83 LEU A O 1
ATOM 688 N N . ARG A 1 84 ? 7.694 -7.795 -8.889 1.00 96.19 84 ARG A N 1
ATOM 689 C CA . ARG A 1 84 ? 6.520 -8.011 -8.051 1.00 96.19 84 ARG A CA 1
ATOM 690 C C . ARG A 1 84 ? 6.052 -6.724 -7.392 1.00 96.19 84 ARG A C 1
ATOM 692 O O . ARG A 1 84 ? 6.854 -5.964 -6.861 1.00 96.19 84 ARG A O 1
ATOM 699 N N . ILE A 1 85 ? 4.736 -6.559 -7.368 1.00 97.75 85 ILE A N 1
ATOM 700 C CA . ILE A 1 85 ? 4.033 -5.543 -6.590 1.00 97.75 85 ILE A CA 1
ATOM 701 C C . ILE A 1 85 ? 3.206 -6.267 -5.532 1.00 97.75 85 ILE A C 1
ATOM 703 O O . ILE A 1 85 ? 2.450 -7.189 -5.855 1.00 97.75 85 ILE A O 1
ATOM 707 N N . VAL A 1 86 ? 3.347 -5.861 -4.276 1.00 96.94 86 VAL A N 1
ATOM 708 C CA . VAL A 1 86 ? 2.490 -6.291 -3.171 1.00 96.94 86 VAL A CA 1
ATOM 709 C C . VAL A 1 86 ? 1.718 -5.072 -2.692 1.00 96.94 86 VAL A C 1
ATOM 711 O O . VAL A 1 86 ? 2.311 -4.090 -2.272 1.00 96.94 86 VAL A O 1
ATOM 714 N N . VAL A 1 87 ? 0.396 -5.132 -2.798 1.00 95.31 87 VAL A N 1
ATOM 715 C CA . VAL A 1 87 ? -0.525 -4.109 -2.301 1.00 95.31 87 VAL A CA 1
ATOM 716 C C . VAL A 1 87 ? -1.127 -4.628 -1.007 1.00 95.31 87 VAL A C 1
ATOM 718 O O . VAL A 1 87 ? -1.825 -5.654 -1.014 1.00 95.31 87 VAL A O 1
ATOM 721 N N . HIS A 1 88 ? -0.850 -3.916 0.070 1.00 92.44 88 HIS A N 1
ATOM 722 C CA . HIS A 1 88 ? -1.344 -4.168 1.412 1.00 92.44 88 HIS A CA 1
ATOM 723 C C . HIS A 1 88 ? -2.632 -3.364 1.663 1.00 92.44 88 HIS A C 1
ATOM 725 O O . HIS A 1 88 ? -3.022 -2.518 0.838 1.00 92.44 88 HIS A O 1
ATOM 731 N N . PRO A 1 89 ? -3.359 -3.653 2.754 1.00 88.19 89 PRO A N 1
ATOM 732 C CA . PRO A 1 89 ? -4.490 -2.826 3.148 1.00 88.19 89 PRO A CA 1
ATOM 733 C C . PRO A 1 89 ? -4.057 -1.378 3.374 1.00 88.19 89 PRO A C 1
ATOM 735 O O . PRO A 1 89 ? -2.892 -1.106 3.645 1.00 88.19 89 PRO A O 1
ATOM 738 N N . TYR A 1 90 ? -4.992 -0.452 3.199 1.00 88.56 90 TYR A N 1
ATOM 739 C CA . TYR A 1 90 ? -4.683 0.969 3.240 1.00 88.56 90 TYR A CA 1
ATOM 740 C C . TYR A 1 90 ? -4.398 1.437 4.667 1.00 88.56 90 TYR A C 1
ATOM 742 O O . TYR A 1 90 ? -5.209 1.229 5.566 1.00 88.56 90 TYR A O 1
ATOM 750 N N . THR A 1 91 ? -3.266 2.106 4.851 1.00 86.25 91 THR A N 1
ATOM 751 C CA . THR A 1 91 ? -2.901 2.797 6.092 1.00 86.25 91 THR A CA 1
ATOM 752 C C . THR A 1 91 ? -2.611 4.280 5.851 1.00 86.25 91 THR A C 1
ATOM 754 O O . THR A 1 91 ? -2.544 5.054 6.801 1.00 86.25 91 THR A O 1
ATOM 757 N N . GLY A 1 92 ? -2.425 4.689 4.589 1.00 86.88 92 GLY A N 1
ATOM 758 C CA . GLY A 1 92 ? -1.974 6.027 4.201 1.00 86.88 92 GLY A CA 1
ATOM 759 C C . GLY A 1 92 ? -0.460 6.227 4.337 1.00 86.88 92 GLY A C 1
ATOM 760 O O . GLY A 1 92 ? 0.061 7.290 3.988 1.00 86.88 92 GLY A O 1
ATOM 761 N N . GLN A 1 93 ? 0.268 5.217 4.819 1.00 89.94 93 GLN A N 1
ATOM 762 C CA . GLN A 1 93 ? 1.706 5.275 5.057 1.00 89.94 93 GLN A CA 1
ATOM 763 C C . GLN A 1 93 ? 2.507 4.584 3.951 1.00 89.94 93 GLN A C 1
ATOM 765 O O . GLN A 1 93 ? 1.988 3.838 3.117 1.00 89.94 93 GLN A O 1
ATOM 770 N N . ALA A 1 94 ? 3.812 4.869 3.923 1.00 92.69 94 ALA A N 1
ATOM 771 C CA . ALA A 1 94 ? 4.725 4.095 3.093 1.00 92.69 94 ALA A CA 1
ATOM 772 C C . ALA A 1 94 ? 4.736 2.649 3.606 1.00 92.69 94 ALA A C 1
ATOM 774 O O . ALA A 1 94 ? 4.939 2.423 4.797 1.00 92.69 94 ALA A O 1
ATOM 775 N N . GLY A 1 95 ? 4.503 1.690 2.715 1.00 94.06 95 GLY A N 1
ATOM 776 C CA . GLY A 1 95 ? 4.310 0.283 3.071 1.00 94.06 95 GLY A CA 1
ATOM 777 C C . GLY A 1 95 ? 2.954 -0.252 2.637 1.00 94.06 95 GLY A C 1
ATOM 778 O O . GLY A 1 95 ? 2.805 -1.461 2.528 1.00 94.06 95 GLY A O 1
ATOM 779 N N . ASP A 1 96 ? 2.006 0.617 2.280 1.00 94.56 96 ASP A N 1
ATOM 780 C CA . ASP A 1 96 ? 0.756 0.193 1.641 1.00 94.56 96 ASP A CA 1
ATOM 781 C C . ASP A 1 96 ? 1.002 -0.487 0.286 1.00 94.56 96 ASP A C 1
ATOM 783 O O . ASP A 1 96 ? 0.208 -1.316 -0.168 1.00 94.56 96 ASP A O 1
ATOM 787 N N . VAL A 1 97 ? 2.108 -0.139 -0.375 1.00 97.69 97 VAL A N 1
ATOM 788 C CA . VAL A 1 97 ? 2.580 -0.808 -1.586 1.00 97.69 97 VAL A CA 1
ATOM 789 C C . VAL A 1 97 ? 4.064 -1.092 -1.469 1.00 97.69 97 VAL A C 1
ATOM 791 O O . VAL A 1 97 ? 4.862 -0.195 -1.217 1.00 97.69 97 VAL A O 1
ATOM 794 N N . GLU A 1 98 ? 4.453 -2.330 -1.726 1.00 98.12 98 GLU A N 1
ATOM 795 C CA . GLU A 1 98 ? 5.845 -2.752 -1.760 1.00 98.12 98 GLU A CA 1
ATOM 796 C C . GLU A 1 98 ? 6.220 -3.291 -3.137 1.00 98.12 98 GLU A C 1
ATOM 798 O O . GLU A 1 98 ? 5.469 -4.025 -3.791 1.00 98.12 98 GLU A O 1
ATOM 803 N N . PHE A 1 99 ? 7.432 -2.956 -3.557 1.00 98.19 99 PHE A N 1
ATOM 804 C CA . PHE A 1 99 ? 7.980 -3.291 -4.858 1.00 98.19 99 PHE A CA 1
ATOM 805 C C . PHE A 1 99 ? 9.184 -4.201 -4.675 1.00 98.19 99 PHE A C 1
ATOM 807 O O . PHE A 1 99 ? 10.128 -3.869 -3.956 1.00 98.19 99 PHE A O 1
ATOM 814 N N . TYR A 1 100 ? 9.173 -5.342 -5.353 1.00 97.38 100 TYR A N 1
ATOM 815 C CA . TYR A 1 100 ? 10.224 -6.341 -5.251 1.00 97.38 100 TYR A CA 1
ATOM 816 C C . TYR A 1 100 ? 10.784 -6.708 -6.620 1.00 97.38 100 TYR A C 1
ATOM 818 O O . TYR A 1 100 ? 10.054 -6.788 -7.611 1.00 97.38 100 TYR A O 1
ATOM 826 N N . ALA A 1 101 ? 12.075 -7.023 -6.645 1.00 95.12 101 ALA A N 1
ATOM 827 C CA . ALA A 1 101 ? 12.747 -7.593 -7.802 1.00 95.12 101 ALA A CA 1
ATOM 828 C C . ALA A 1 101 ? 13.525 -8.849 -7.402 1.00 95.12 101 ALA A C 1
ATOM 830 O O . ALA A 1 101 ? 14.086 -8.927 -6.308 1.00 95.12 101 ALA A O 1
ATOM 831 N N . ALA A 1 102 ? 13.567 -9.832 -8.294 1.00 92.81 102 ALA A N 1
ATOM 832 C CA . ALA A 1 102 ? 14.392 -11.023 -8.154 1.00 92.81 102 ALA A CA 1
ATOM 833 C C . ALA A 1 102 ? 15.245 -11.220 -9.417 1.00 92.81 102 ALA A C 1
ATOM 835 O O . ALA A 1 102 ? 14.761 -10.960 -10.527 1.00 92.81 102 ALA A O 1
ATOM 836 N N . PRO A 1 103 ? 16.495 -11.694 -9.274 1.00 86.62 103 PRO A N 1
ATOM 837 C CA . PRO A 1 103 ? 17.341 -12.011 -10.418 1.00 86.62 103 PRO A CA 1
ATOM 838 C C . PRO A 1 103 ? 16.795 -13.221 -11.194 1.00 86.62 103 PRO A C 1
ATOM 840 O O . PRO A 1 103 ? 15.822 -13.863 -10.794 1.00 86.62 103 PRO A O 1
ATOM 843 N N . ASN A 1 104 ? 17.452 -13.548 -12.308 1.00 76.25 104 ASN A N 1
ATOM 844 C CA . ASN A 1 104 ? 17.203 -14.750 -13.107 1.00 76.25 104 ASN A CA 1
ATOM 845 C C . ASN A 1 104 ? 17.038 -16.006 -12.212 1.00 76.25 104 ASN A C 1
ATOM 847 O O . ASN A 1 104 ? 17.842 -16.195 -11.293 1.00 76.25 104 ASN A O 1
ATOM 851 N N . PRO A 1 105 ? 16.055 -16.892 -12.480 1.00 64.62 105 PRO A N 1
ATOM 852 C CA . PRO A 1 105 ? 15.750 -18.043 -11.624 1.00 64.62 105 PRO A CA 1
ATOM 853 C C . PRO A 1 105 ? 16.906 -19.052 -11.504 1.00 64.62 105 PRO A C 1
ATOM 855 O O . PRO A 1 105 ? 16.929 -19.848 -10.568 1.00 64.62 105 PRO A O 1
ATOM 858 N N . GLY A 1 106 ? 17.917 -18.990 -12.380 1.00 62.16 106 GLY A N 1
ATOM 859 C CA . GLY A 1 106 ? 19.165 -19.745 -12.218 1.00 62.16 106 GLY A CA 1
ATOM 860 C C . GLY A 1 106 ? 20.012 -19.343 -10.998 1.00 62.16 106 GLY A C 1
ATOM 861 O O . GLY A 1 106 ? 20.910 -20.091 -10.622 1.00 62.16 106 GLY A O 1
ATOM 862 N N . ALA A 1 107 ? 19.738 -18.194 -10.368 1.00 60.56 107 ALA A N 1
ATOM 863 C CA . ALA A 1 107 ? 20.457 -17.701 -9.188 1.00 60.56 107 ALA A CA 1
ATOM 864 C C . ALA A 1 107 ? 19.873 -18.199 -7.846 1.00 60.56 107 ALA A C 1
ATOM 866 O O . ALA A 1 107 ? 20.515 -18.043 -6.809 1.00 60.56 107 ALA A O 1
ATOM 867 N N . GLY A 1 108 ? 18.684 -18.812 -7.855 1.00 56.50 108 GLY A N 1
ATOM 868 C CA . GLY A 1 108 ? 18.014 -19.351 -6.670 1.00 56.50 108 GLY A CA 1
ATOM 869 C C . GLY A 1 108 ? 16.592 -19.798 -7.003 1.00 56.50 108 GLY A C 1
ATOM 870 O O . GLY A 1 108 ? 15.821 -19.031 -7.575 1.00 56.50 108 GLY A O 1
ATOM 871 N N . ASN A 1 109 ? 16.249 -21.044 -6.665 1.00 64.31 109 ASN A N 1
ATOM 872 C CA . ASN A 1 109 ? 14.901 -21.590 -6.821 1.00 64.31 109 ASN A CA 1
ATOM 873 C C . ASN A 1 109 ? 14.349 -21.979 -5.433 1.00 64.31 109 ASN A C 1
ATOM 875 O O . ASN A 1 109 ? 14.899 -22.906 -4.830 1.00 64.31 109 ASN A O 1
ATOM 879 N N . PRO A 1 110 ? 13.300 -21.311 -4.911 1.00 73.69 110 PRO A N 1
ATOM 880 C CA . PRO A 1 110 ? 12.517 -20.238 -5.539 1.00 73.69 110 PRO A CA 1
ATOM 881 C C . PRO A 1 110 ? 13.292 -18.909 -5.669 1.00 73.69 110 PRO A C 1
ATOM 883 O O . PRO A 1 110 ? 14.278 -18.716 -4.954 1.00 73.69 110 PRO A O 1
ATOM 886 N N . PRO A 1 111 ? 12.846 -17.977 -6.542 1.00 80.69 111 PRO A N 1
ATOM 887 C CA . PRO A 1 111 ? 13.502 -16.683 -6.710 1.00 80.69 111 PRO A CA 1
ATOM 888 C C . PRO A 1 111 ? 13.557 -15.926 -5.383 1.00 80.69 111 PRO A C 1
ATOM 890 O O . PRO A 1 111 ? 12.534 -15.766 -4.709 1.00 80.69 111 PRO A O 1
ATOM 893 N N . GLN A 1 112 ? 14.739 -15.429 -5.021 1.00 88.75 112 GLN A N 1
ATOM 894 C CA . GLN A 1 112 ? 14.909 -14.592 -3.839 1.00 88.75 112 GLN A CA 1
ATOM 895 C C . GLN A 1 112 ? 14.556 -13.143 -4.188 1.00 88.75 112 GLN A C 1
ATOM 897 O O . GLN A 1 112 ? 15.301 -12.457 -4.887 1.00 88.75 112 GLN A O 1
ATOM 902 N N . TYR A 1 113 ? 13.404 -12.690 -3.700 1.00 93.00 113 TYR A N 1
ATOM 903 C CA . TYR A 1 113 ? 12.940 -11.321 -3.897 1.00 93.00 113 TYR A CA 1
ATOM 904 C C . TYR A 1 113 ? 13.635 -10.368 -2.929 1.00 93.00 113 TYR A C 1
ATOM 906 O O . TYR A 1 113 ? 13.725 -10.636 -1.732 1.00 93.00 113 TYR A O 1
ATOM 914 N N . VAL A 1 114 ? 14.082 -9.237 -3.461 1.00 94.62 114 VAL A N 1
ATOM 915 C CA . VAL A 1 114 ? 14.637 -8.113 -2.709 1.00 94.62 114 VAL A CA 1
ATOM 916 C C . VAL A 1 114 ? 13.627 -6.975 -2.759 1.00 94.62 114 VAL A C 1
ATOM 918 O O . VAL A 1 114 ? 13.112 -6.670 -3.835 1.00 94.62 114 VAL A O 1
ATOM 921 N N . LEU A 1 115 ? 13.330 -6.368 -1.607 1.00 97.38 115 LEU A N 1
ATOM 922 C CA . LEU A 1 115 ? 12.532 -5.145 -1.536 1.00 97.38 115 LEU A CA 1
ATOM 923 C C . LEU A 1 115 ? 13.342 -4.009 -2.167 1.00 97.38 115 LEU A C 1
ATOM 925 O O . LEU A 1 115 ? 14.441 -3.704 -1.708 1.00 97.38 115 LEU A O 1
ATOM 929 N N . VAL A 1 116 ? 12.814 -3.404 -3.226 1.00 96.12 116 VAL A N 1
ATOM 930 C CA . VAL A 1 116 ? 13.473 -2.307 -3.956 1.00 96.12 116 VAL A CA 1
ATOM 931 C C . VAL A 1 116 ? 12.752 -0.971 -3.787 1.00 96.12 116 VAL A C 1
ATOM 933 O O . VAL A 1 116 ? 13.306 0.068 -4.138 1.00 96.12 116 VAL A O 1
ATOM 936 N N . GLY A 1 117 ? 11.537 -0.983 -3.235 1.00 97.00 117 GLY A N 1
ATOM 937 C CA . GLY A 1 117 ? 10.743 0.215 -2.999 1.00 97.00 117 GLY A CA 1
ATOM 938 C C . GLY A 1 117 ? 9.559 -0.037 -2.079 1.00 97.00 117 GLY A C 1
ATOM 939 O O . GLY A 1 117 ? 9.040 -1.150 -2.021 1.00 97.00 117 GLY A O 1
ATOM 940 N N . SER A 1 118 ? 9.126 1.014 -1.391 1.00 97.94 118 SER A N 1
ATOM 941 C CA . SER A 1 118 ? 7.934 1.029 -0.548 1.00 97.94 118 SER A CA 1
ATOM 942 C C . SER A 1 118 ? 7.248 2.385 -0.707 1.00 97.94 118 SER A C 1
ATOM 944 O O . SER A 1 118 ? 7.902 3.422 -0.580 1.00 97.94 118 SER A O 1
ATOM 946 N N . GLY A 1 119 ? 5.964 2.367 -1.049 1.00 97.31 119 GLY A N 1
ATOM 947 C CA . GLY A 1 119 ? 5.169 3.536 -1.405 1.00 97.31 119 GLY A CA 1
ATOM 948 C C . GLY A 1 119 ? 3.819 3.573 -0.694 1.00 97.31 119 GLY A C 1
ATOM 949 O O . GLY A 1 119 ? 3.444 2.651 0.037 1.00 97.31 119 GLY A O 1
ATOM 950 N N . ARG A 1 120 ? 3.113 4.678 -0.911 1.00 95.88 120 ARG A N 1
ATOM 951 C CA . ARG A 1 120 ? 1.793 5.016 -0.382 1.00 95.88 120 ARG A CA 1
ATOM 952 C C . ARG A 1 120 ? 0.715 4.770 -1.423 1.00 95.88 120 ARG A C 1
ATOM 954 O O . ARG A 1 120 ? 0.926 4.972 -2.619 1.00 95.88 120 ARG A O 1
ATOM 961 N N . ARG A 1 121 ? -0.472 4.418 -0.944 1.00 94.38 121 ARG A N 1
ATOM 962 C CA . ARG A 1 121 ? -1.706 4.450 -1.734 1.00 94.38 121 ARG A CA 1
ATOM 963 C C . ARG A 1 121 ? -2.381 5.808 -1.567 1.00 94.38 121 ARG A C 1
ATOM 965 O O . ARG A 1 121 ? -2.203 6.490 -0.561 1.00 94.38 121 ARG A O 1
ATOM 972 N N . ARG A 1 122 ? -3.166 6.212 -2.552 1.00 91.50 122 ARG A N 1
ATOM 973 C CA . ARG A 1 122 ? -4.076 7.348 -2.473 1.00 91.50 122 ARG A CA 1
ATOM 974 C C . ARG A 1 122 ? -5.316 6.947 -1.682 1.00 91.50 122 ARG A C 1
ATOM 976 O O . ARG A 1 122 ? -5.872 5.874 -1.908 1.00 91.50 122 ARG A O 1
ATOM 983 N N . ALA A 1 123 ? -5.768 7.833 -0.802 1.00 88.12 123 ALA A N 1
ATOM 984 C CA . ALA A 1 123 ? -7.031 7.670 -0.094 1.00 88.12 123 ALA A CA 1
ATOM 985 C C . ALA A 1 123 ? -8.221 7.764 -1.058 1.00 88.12 123 ALA A C 1
ATOM 987 O O . ALA A 1 123 ? -8.275 8.660 -1.911 1.00 88.12 123 ALA A O 1
ATOM 988 N N . THR A 1 124 ? -9.215 6.908 -0.863 1.00 85.31 124 THR A N 1
ATOM 989 C CA . THR A 1 124 ? -10.587 7.203 -1.262 1.00 85.31 124 THR A CA 1
ATOM 990 C C . THR A 1 124 ? -11.095 8.309 -0.335 1.00 85.31 124 THR A C 1
ATOM 992 O O . THR A 1 124 ? -11.024 8.199 0.888 1.00 85.31 124 THR A O 1
ATOM 995 N N . SER A 1 125 ? -11.535 9.423 -0.925 1.00 77.62 125 SER A N 1
ATOM 996 C CA . SER A 1 125 ? -11.870 10.650 -0.192 1.00 77.62 125 SER A CA 1
ATOM 997 C C . SER A 1 125 ? -12.830 10.384 0.967 1.00 77.62 125 SER A C 1
ATOM 999 O O . SER A 1 125 ? -13.925 9.882 0.739 1.00 77.62 125 SER A O 1
ATOM 1001 N N . GLY A 1 126 ? -12.434 10.790 2.176 1.00 68.19 126 GLY A N 1
ATOM 1002 C CA . GLY A 1 126 ? -13.262 10.666 3.376 1.00 68.19 126 GLY A CA 1
ATOM 1003 C C . GLY A 1 126 ? -13.385 9.243 3.920 1.00 68.19 126 GLY A C 1
ATOM 1004 O O . GLY A 1 126 ? -14.282 8.988 4.696 1.00 68.19 126 GLY A O 1
ATOM 1005 N N . THR A 1 127 ? -12.534 8.300 3.523 1.00 74.19 127 THR A N 1
ATOM 1006 C CA . THR A 1 127 ? -12.613 6.919 4.029 1.00 74.19 127 THR A CA 1
ATOM 1007 C C . THR A 1 127 ? -11.238 6.414 4.443 1.00 74.19 127 THR A C 1
ATOM 1009 O O . THR A 1 127 ? -10.215 6.955 4.013 1.00 74.19 127 THR A O 1
ATOM 1012 N N . CYS A 1 128 ? -11.216 5.316 5.199 1.00 77.50 128 CYS A N 1
ATOM 1013 C CA . CYS A 1 128 ? -10.006 4.535 5.455 1.00 77.50 128 CYS A CA 1
ATOM 1014 C C . CYS A 1 128 ? -9.723 3.463 4.407 1.00 77.50 128 CYS A C 1
ATOM 1016 O O . CYS A 1 128 ? -9.050 2.466 4.670 1.00 77.50 128 CYS A O 1
ATOM 1018 N N . GLU A 1 129 ? -10.175 3.706 3.183 1.00 82.56 129 GLU A N 1
ATOM 1019 C CA . GLU A 1 129 ? -9.890 2.857 2.047 1.00 82.56 129 GLU A CA 1
ATOM 1020 C C . GLU A 1 129 ? -8.913 3.546 1.101 1.00 82.56 129 GLU A C 1
ATOM 1022 O O . GLU A 1 129 ? -8.963 4.752 0.863 1.00 82.56 129 GLU A O 1
ATOM 1027 N N . GLY A 1 130 ? -8.023 2.758 0.509 1.00 88.69 130 GLY A N 1
ATOM 1028 C CA . GLY A 1 130 ? -7.218 3.221 -0.611 1.00 88.69 130 GLY A CA 1
ATOM 1029 C C . GLY A 1 130 ? -8.008 3.075 -1.903 1.00 88.69 130 GLY A C 1
ATOM 1030 O O . GLY A 1 130 ? -8.781 2.123 -2.036 1.00 88.69 130 GLY A O 1
ATOM 1031 N N . VAL A 1 131 ? -7.749 3.935 -2.889 1.00 92.00 131 VAL A N 1
ATOM 1032 C CA . VAL A 1 131 ? -8.365 3.820 -4.219 1.00 92.00 131 VAL A CA 1
ATOM 1033 C C . VAL A 1 131 ? -8.161 2.386 -4.747 1.00 92.00 131 VAL A C 1
ATOM 1035 O O . VAL A 1 131 ? -7.040 1.853 -4.685 1.00 92.00 131 VAL A O 1
ATOM 1038 N N . PRO A 1 132 ? -9.229 1.701 -5.197 1.00 91.75 132 PRO A N 1
ATOM 1039 C CA . PRO A 1 132 ? -9.135 0.315 -5.635 1.00 91.75 132 PRO A CA 1
ATOM 1040 C C . PRO A 1 132 ? -8.424 0.221 -6.985 1.00 91.75 132 PRO A C 1
ATOM 1042 O O . PRO A 1 132 ? -8.732 0.969 -7.907 1.00 91.75 132 PRO A O 1
ATOM 1045 N N . VAL A 1 133 ? -7.512 -0.744 -7.126 1.00 92.31 133 VAL A N 1
ATOM 1046 C CA . VAL A 1 133 ? -6.878 -1.083 -8.409 1.00 92.31 133 VAL A CA 1
ATOM 1047 C C . VAL A 1 133 ? -7.533 -2.325 -9.007 1.00 92.31 133 VAL A C 1
ATOM 1049 O O . VAL A 1 133 ? -7.667 -3.350 -8.342 1.00 92.31 133 VAL A O 1
ATOM 1052 N N . THR A 1 134 ? -7.948 -2.232 -10.268 1.00 92.44 134 THR A N 1
ATOM 1053 C CA . THR A 1 134 ? -8.764 -3.249 -10.961 1.00 92.44 134 THR A CA 1
ATOM 1054 C C . THR A 1 134 ? -8.132 -3.746 -12.256 1.00 92.44 134 THR A C 1
ATOM 1056 O O . THR A 1 134 ? -8.603 -4.721 -12.840 1.00 92.44 134 THR A O 1
ATOM 1059 N N . ARG A 1 135 ? -7.050 -3.108 -12.711 1.00 91.31 135 ARG A N 1
ATOM 1060 C CA . ARG A 1 135 ? -6.388 -3.387 -13.986 1.00 91.31 135 ARG A CA 1
ATOM 1061 C C . ARG A 1 135 ? -4.924 -3.740 -13.777 1.00 91.31 135 ARG A C 1
ATOM 1063 O O . ARG A 1 135 ? -4.243 -3.172 -12.923 1.0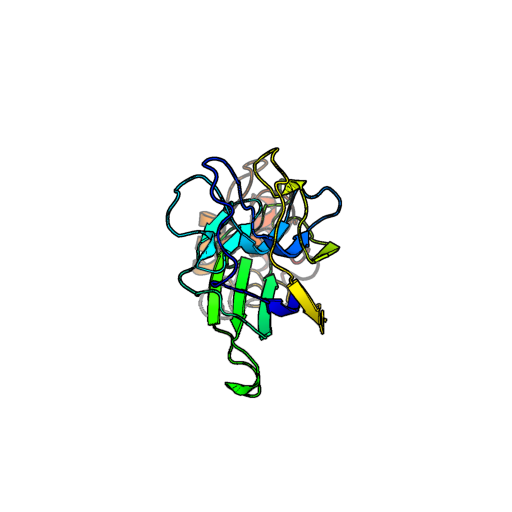0 91.31 135 ARG A O 1
ATOM 1070 N N . VAL A 1 136 ? -4.438 -4.641 -14.626 1.00 91.94 136 VAL A N 1
ATOM 1071 C CA . VAL A 1 136 ? -3.010 -4.904 -14.816 1.00 91.94 136 VAL A CA 1
ATOM 1072 C C . VAL A 1 136 ? -2.622 -4.420 -16.204 1.00 91.94 136 VAL A C 1
ATOM 1074 O O . VAL A 1 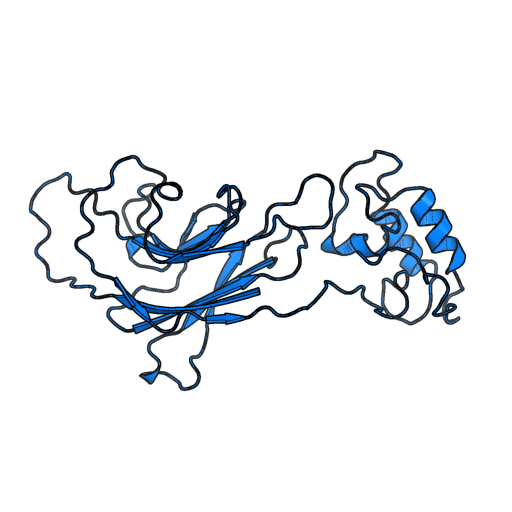136 ? -3.274 -4.777 -17.185 1.00 91.94 136 VAL A O 1
ATOM 1077 N N . ALA A 1 137 ? -1.555 -3.635 -16.290 1.00 89.62 137 ALA A N 1
ATOM 1078 C CA . ALA A 1 137 ? -0.919 -3.273 -17.548 1.00 89.62 137 ALA A CA 1
ATOM 1079 C C . ALA A 1 137 ? 0.548 -3.705 -17.537 1.00 89.62 137 ALA A C 1
ATOM 1081 O O . ALA A 1 137 ? 1.209 -3.708 -16.497 1.00 89.62 137 ALA A O 1
ATOM 1082 N N . ILE A 1 138 ? 1.044 -4.081 -18.711 1.00 89.56 138 ILE A N 1
ATOM 1083 C CA . ILE A 1 138 ? 2.409 -4.555 -18.928 1.00 89.56 138 ILE A CA 1
ATOM 1084 C C . ILE A 1 138 ? 2.961 -3.805 -20.141 1.00 89.56 138 ILE A C 1
ATOM 1086 O O . ILE A 1 138 ? 2.247 -3.644 -21.132 1.00 89.56 138 ILE A O 1
ATOM 1090 N N . GLY A 1 139 ? 4.211 -3.353 -20.077 1.00 82.25 139 GLY A N 1
ATOM 1091 C CA . GLY A 1 139 ? 4.819 -2.545 -21.136 1.00 82.25 139 GLY A CA 1
ATOM 1092 C C . GLY A 1 139 ? 4.915 -1.073 -20.760 1.00 82.25 139 GLY A C 1
ATOM 1093 O O . GLY A 1 139 ? 5.210 -0.736 -19.615 1.00 82.25 139 GLY A O 1
ATOM 1094 N N . ALA A 1 140 ? 4.685 -0.205 -21.740 1.00 69.69 140 ALA A N 1
ATOM 1095 C CA . ALA A 1 140 ? 4.677 1.241 -21.568 1.00 69.69 140 ALA A CA 1
ATOM 1096 C C . ALA A 1 140 ? 3.244 1.778 -21.717 1.00 69.69 140 ALA A C 1
ATOM 1098 O O . ALA A 1 140 ? 2.563 1.468 -22.694 1.00 69.69 140 ALA A O 1
ATOM 1099 N N . ASN A 1 141 ? 2.792 2.596 -20.762 1.00 70.06 141 ASN A N 1
ATOM 1100 C CA . ASN A 1 141 ? 1.589 3.423 -20.910 1.00 70.06 141 ASN A CA 1
ATOM 1101 C C . ASN A 1 141 ? 2.028 4.891 -21.089 1.00 70.06 141 ASN A C 1
ATOM 1103 O O . ASN A 1 141 ? 2.588 5.461 -20.148 1.00 70.06 141 ASN A O 1
ATOM 1107 N N . PRO A 1 142 ? 1.749 5.525 -22.246 1.00 60.78 142 PRO A N 1
ATOM 1108 C CA . PRO A 1 142 ? 2.127 6.911 -22.520 1.00 60.78 142 PRO A CA 1
ATOM 1109 C C . PRO A 1 142 ? 1.674 7.919 -21.455 1.00 60.78 142 PRO A C 1
ATOM 1111 O O . PRO A 1 142 ? 2.332 8.934 -21.271 1.00 60.78 142 PRO A O 1
ATOM 1114 N N . ARG A 1 143 ? 0.588 7.651 -20.716 1.00 65.00 143 ARG A N 1
ATOM 1115 C CA . ARG A 1 143 ? 0.088 8.548 -19.660 1.00 65.00 143 ARG A CA 1
ATOM 1116 C C . ARG A 1 143 ? 1.028 8.653 -18.455 1.00 65.00 143 ARG A C 1
ATOM 1118 O O . ARG A 1 143 ? 1.058 9.691 -17.804 1.00 65.00 143 ARG A O 1
ATOM 1125 N N . PHE A 1 144 ? 1.801 7.607 -18.159 1.00 66.31 144 PHE A N 1
ATOM 1126 C CA . PHE A 1 144 ? 2.787 7.628 -17.067 1.00 66.31 144 PHE A CA 1
ATOM 1127 C C . PHE A 1 144 ? 4.164 8.113 -17.522 1.00 66.31 144 PHE A C 1
ATOM 1129 O O . PHE A 1 144 ? 5.109 8.123 -16.729 1.00 66.31 144 PHE A O 1
ATOM 1136 N N . VAL A 1 145 ? 4.279 8.512 -18.791 1.00 65.00 145 VAL A N 1
ATOM 1137 C CA . VAL A 1 145 ? 5.455 9.171 -19.343 1.00 65.00 145 VAL A CA 1
ATOM 1138 C C . VAL A 1 145 ? 5.293 10.671 -19.098 1.00 65.00 145 VAL A C 1
ATOM 1140 O O . VAL A 1 145 ? 4.398 11.286 -19.671 1.00 65.00 145 VAL A O 1
ATOM 1143 N N . PRO A 1 146 ? 6.151 11.311 -18.289 1.00 59.75 146 PRO A N 1
ATOM 1144 C CA . PRO A 1 146 ? 6.026 12.742 -17.999 1.00 59.75 146 PRO A CA 1
ATOM 1145 C C . PRO A 1 146 ? 6.319 13.670 -19.197 1.00 59.75 146 PRO A C 1
ATOM 1147 O O . PRO A 1 146 ? 6.412 14.880 -19.011 1.00 59.75 146 PRO A O 1
ATOM 1150 N N . GLN A 1 147 ? 6.543 13.130 -20.402 1.00 58.94 147 GLN A N 1
ATOM 1151 C CA . GLN A 1 147 ? 7.023 13.851 -21.583 1.00 58.94 147 GLN A CA 1
ATOM 1152 C C . GLN A 1 147 ? 6.364 13.390 -22.883 1.00 58.94 147 GLN A C 1
ATOM 1154 O O . GLN A 1 147 ? 6.228 12.198 -23.132 1.00 58.94 147 GLN A O 1
ATOM 1159 N N . ASP A 1 148 ? 6.094 14.365 -23.754 1.00 48.78 148 ASP A N 1
ATOM 1160 C CA . ASP A 1 148 ? 5.439 14.215 -25.063 1.00 48.78 148 ASP A CA 1
ATOM 1161 C C . ASP A 1 148 ? 6.311 13.561 -26.157 1.00 48.78 148 ASP A C 1
ATOM 1163 O O . ASP A 1 148 ? 5.875 13.397 -27.298 1.00 48.78 148 ASP A O 1
ATOM 1167 N N . TYR A 1 149 ? 7.554 13.186 -25.847 1.00 51.47 149 TYR A N 1
ATOM 1168 C CA . TYR A 1 149 ? 8.484 12.608 -26.816 1.00 51.47 149 TYR A CA 1
ATOM 1169 C C . TYR A 1 149 ? 8.535 11.088 -26.660 1.00 51.47 149 TYR A C 1
ATOM 1171 O O . TYR A 1 149 ? 9.450 10.554 -26.038 1.00 51.47 149 TYR A O 1
ATOM 1179 N N . ILE A 1 150 ? 7.569 10.387 -27.264 1.00 50.66 150 ILE A N 1
ATOM 1180 C CA . ILE A 1 150 ? 7.676 8.945 -27.542 1.00 50.66 150 ILE A CA 1
ATOM 1181 C C . ILE A 1 150 ? 8.776 8.778 -28.599 1.00 50.66 150 ILE A C 1
ATOM 1183 O O . ILE A 1 150 ? 8.515 8.704 -29.799 1.00 50.66 150 ILE A O 1
ATOM 1187 N N . ALA A 1 151 ? 10.031 8.834 -28.172 1.00 48.00 151 ALA A N 1
ATOM 1188 C CA . ALA A 1 151 ? 11.180 8.659 -29.038 1.00 48.00 151 ALA A CA 1
ATOM 1189 C C . ALA A 1 151 ? 11.675 7.214 -28.912 1.00 48.00 151 ALA A C 1
ATOM 1191 O O . ALA A 1 151 ? 11.993 6.736 -27.827 1.00 48.00 151 ALA A O 1
ATOM 1192 N N . ASN A 1 152 ? 11.642 6.530 -30.058 1.00 48.09 152 ASN A N 1
ATOM 1193 C CA . ASN A 1 152 ? 12.218 5.227 -30.393 1.00 48.09 152 ASN A CA 1
ATOM 1194 C C . ASN A 1 152 ? 12.923 4.499 -29.236 1.00 48.09 152 ASN A C 1
ATOM 1196 O O . ASN A 1 152 ? 14.098 4.732 -28.962 1.00 48.09 152 ASN A O 1
ATOM 1200 N N . THR A 1 153 ? 12.229 3.554 -28.607 1.00 53.38 153 THR A N 1
ATOM 1201 C CA . THR A 1 153 ? 12.871 2.612 -27.688 1.00 53.38 153 THR A CA 1
ATOM 1202 C C . THR A 1 153 ? 13.531 1.520 -28.530 1.00 53.38 153 THR A C 1
ATOM 1204 O O . THR A 1 153 ? 12.839 0.696 -29.125 1.00 53.38 153 THR A O 1
ATOM 1207 N N . TYR A 1 154 ? 14.860 1.512 -28.633 1.00 59.03 154 TYR A N 1
ATOM 1208 C CA . TYR A 1 154 ? 15.585 0.457 -29.365 1.00 59.03 154 TYR A CA 1
ATOM 1209 C C . TYR A 1 154 ? 15.727 -0.849 -28.571 1.00 59.03 154 TYR A C 1
ATOM 1211 O O . TYR A 1 154 ? 16.260 -1.828 -29.084 1.00 59.03 154 TYR A O 1
ATOM 1219 N N . GLU A 1 155 ? 15.255 -0.869 -27.327 1.00 71.69 155 GLU A N 1
ATOM 1220 C CA . GLU A 1 155 ? 15.340 -2.029 -26.451 1.00 71.69 155 GLU A CA 1
ATOM 1221 C C . GLU A 1 155 ? 14.038 -2.823 -26.459 1.00 71.69 155 GLU A C 1
ATOM 1223 O O . GLU A 1 155 ? 12.940 -2.261 -26.418 1.00 71.69 155 GLU A O 1
ATOM 1228 N N . ILE A 1 156 ? 14.177 -4.147 -26.508 1.00 78.00 156 ILE A N 1
ATOM 1229 C CA . ILE A 1 156 ? 13.054 -5.076 -26.537 1.00 78.00 156 ILE A CA 1
ATOM 1230 C C . ILE A 1 156 ? 12.920 -5.723 -25.162 1.00 78.00 156 ILE A C 1
ATOM 1232 O O . ILE A 1 156 ? 13.892 -6.192 -24.562 1.00 78.00 156 ILE A O 1
ATOM 1236 N N . PHE A 1 157 ? 11.679 -5.762 -24.689 1.00 85.88 157 PHE A N 1
ATOM 1237 C CA . PHE A 1 157 ? 11.291 -6.442 -23.468 1.00 85.88 157 PHE A CA 1
ATOM 1238 C C . PHE A 1 157 ? 10.292 -7.542 -23.804 1.00 85.88 157 PHE A C 1
ATOM 1240 O O . PHE A 1 157 ? 9.306 -7.303 -24.503 1.00 85.88 157 PHE A O 1
ATOM 1247 N N . TRP A 1 158 ? 10.538 -8.741 -23.287 1.00 90.44 158 TRP A N 1
ATOM 1248 C CA . TRP A 1 158 ? 9.598 -9.853 -23.352 1.00 90.44 158 TRP A CA 1
ATOM 1249 C C . TRP A 1 158 ? 9.066 -10.103 -21.959 1.00 90.44 158 TRP A C 1
ATOM 1251 O O . TRP A 1 158 ? 9.791 -9.974 -20.974 1.00 90.44 158 TRP A O 1
ATOM 1261 N N . TYR A 1 159 ? 7.805 -10.490 -21.896 1.00 91.31 159 TYR A N 1
ATOM 1262 C CA . TYR A 1 159 ? 7.136 -10.785 -20.648 1.00 91.31 159 TYR A CA 1
ATOM 1263 C C . TYR A 1 159 ? 6.621 -12.212 -20.683 1.00 91.31 159 TYR A C 1
ATOM 1265 O O . TYR A 1 159 ? 6.152 -12.675 -21.722 1.00 91.31 159 TYR A O 1
ATOM 1273 N N . ASP A 1 160 ? 6.704 -12.880 -19.545 1.00 91.00 160 ASP A N 1
ATOM 1274 C CA . ASP A 1 160 ? 6.200 -14.229 -19.343 1.00 91.00 160 ASP A CA 1
ATOM 1275 C C . ASP A 1 160 ? 5.585 -14.349 -17.942 1.00 91.00 160 ASP A C 1
ATOM 1277 O O . ASP A 1 160 ? 5.882 -13.540 -17.057 1.00 91.00 160 ASP A O 1
ATOM 1281 N N . ASP A 1 161 ? 4.716 -15.343 -17.750 1.00 89.19 161 ASP A N 1
ATOM 1282 C CA . ASP A 1 161 ? 4.163 -15.731 -16.446 1.00 89.19 161 ASP A CA 1
ATOM 1283 C C . ASP A 1 161 ? 3.667 -14.536 -15.597 1.00 89.19 161 ASP A C 1
ATOM 1285 O O . ASP A 1 161 ? 4.155 -14.251 -14.498 1.00 89.19 161 ASP A O 1
ATOM 1289 N N . ALA A 1 162 ? 2.666 -13.815 -16.111 1.00 92.00 162 ALA A N 1
ATOM 1290 C CA . ALA A 1 162 ? 1.970 -12.772 -15.362 1.00 92.00 162 ALA A CA 1
ATOM 1291 C C . ALA A 1 162 ? 0.947 -13.397 -14.399 1.00 92.00 162 ALA A C 1
ATOM 1293 O O . ALA A 1 162 ? -0.072 -13.950 -14.815 1.00 92.00 162 ALA A O 1
ATOM 1294 N N . ILE A 1 163 ? 1.209 -13.293 -13.098 1.00 93.62 163 ILE A N 1
ATOM 1295 C CA . ILE A 1 163 ? 0.404 -13.909 -12.041 1.00 93.62 163 ILE A CA 1
ATOM 1296 C C . ILE A 1 163 ? -0.143 -12.823 -11.122 1.00 93.62 163 ILE A C 1
ATOM 1298 O O . ILE A 1 163 ? 0.615 -12.052 -10.532 1.00 93.62 163 ILE A O 1
ATOM 1302 N N . VAL A 1 164 ? -1.463 -12.815 -10.938 1.00 94.50 164 VAL A N 1
ATOM 1303 C CA . VAL A 1 164 ? -2.143 -12.007 -9.922 1.00 94.50 164 VAL A CA 1
ATOM 1304 C C . VAL A 1 164 ? -2.738 -12.936 -8.879 1.00 94.50 164 VAL A C 1
ATOM 1306 O O . VAL A 1 164 ? -3.491 -13.853 -9.192 1.00 94.50 164 VAL A O 1
ATOM 1309 N N . THR A 1 165 ? -2.403 -12.691 -7.621 1.00 93.44 165 THR A N 1
ATOM 1310 C CA . THR A 1 165 ? -3.004 -13.353 -6.470 1.00 93.44 165 THR A CA 1
ATOM 1311 C C . THR A 1 165 ? -3.788 -12.326 -5.672 1.00 93.44 165 THR A C 1
ATOM 1313 O O . THR A 1 165 ? -3.238 -11.323 -5.202 1.00 93.44 165 THR A O 1
ATOM 1316 N N . LEU A 1 166 ? -5.077 -12.589 -5.506 1.00 90.12 166 LEU A N 1
ATOM 1317 C CA . LEU A 1 166 ? -5.916 -11.886 -4.549 1.00 90.12 166 LEU A CA 1
ATOM 1318 C C . LEU A 1 166 ? -5.817 -12.639 -3.225 1.00 90.12 166 LEU A C 1
ATOM 1320 O O . LEU A 1 166 ? -5.931 -13.862 -3.193 1.00 90.12 166 LEU A O 1
ATOM 1324 N N . GLN A 1 167 ? -5.514 -11.909 -2.161 1.00 81.94 167 GLN A N 1
ATOM 1325 C CA . GLN A 1 167 ? -5.489 -12.445 -0.813 1.00 81.94 167 GLN A CA 1
ATOM 1326 C C . GLN A 1 167 ? -6.353 -11.525 0.028 1.00 81.94 167 GLN A C 1
ATOM 1328 O O . GLN A 1 167 ? -6.073 -10.326 0.099 1.00 81.94 167 GLN A O 1
ATOM 1333 N N . ASP A 1 168 ? -7.380 -12.105 0.633 1.00 69.56 168 ASP A N 1
ATOM 1334 C CA . ASP A 1 168 ? -8.238 -11.409 1.576 1.00 69.56 168 ASP A CA 1
ATOM 1335 C C . ASP A 1 168 ? -7.476 -11.322 2.896 1.00 69.56 168 ASP A C 1
ATOM 1337 O O . ASP A 1 168 ? -7.329 -12.298 3.633 1.00 69.56 168 ASP A O 1
ATOM 1341 N N . ALA A 1 169 ? -6.896 -10.157 3.146 1.00 65.38 169 ALA A N 1
ATOM 1342 C CA . ALA A 1 169 ? -6.240 -9.834 4.400 1.00 65.38 169 ALA A CA 1
ATOM 1343 C C . ALA A 1 169 ? -6.758 -8.461 4.832 1.00 65.38 169 ALA A C 1
ATOM 1345 O O . ALA A 1 169 ? -6.121 -7.467 4.499 1.00 65.38 169 ALA A O 1
ATOM 1346 N N . PRO A 1 170 ? -7.933 -8.372 5.485 1.00 68.31 170 PRO A N 1
ATOM 1347 C CA . PRO A 1 170 ? -8.403 -7.100 6.021 1.00 68.31 170 PRO A CA 1
ATOM 1348 C C . PRO A 1 170 ? -7.401 -6.572 7.053 1.00 68.31 170 PRO A C 1
ATOM 1350 O O . PRO A 1 170 ? -6.709 -7.354 7.716 1.00 68.31 170 PRO A O 1
ATOM 1353 N N . LEU A 1 171 ? -7.311 -5.248 7.182 1.00 71.94 171 LEU A N 1
ATOM 1354 C CA . LEU A 1 171 ? -6.459 -4.612 8.180 1.00 71.94 171 LEU A CA 1
ATOM 1355 C C . LEU A 1 171 ? -7.118 -4.780 9.559 1.00 71.94 171 LEU A C 1
ATOM 1357 O O . LEU A 1 171 ? -7.947 -3.975 9.969 1.00 71.94 171 LEU A O 1
ATOM 1361 N N . ARG A 1 172 ? -6.789 -5.862 10.267 1.00 79.44 172 ARG A N 1
ATOM 1362 C CA . ARG A 1 172 ? -7.432 -6.199 11.548 1.00 79.44 172 ARG A CA 1
ATOM 1363 C C . ARG A 1 172 ? -7.006 -5.260 12.666 1.00 79.44 172 ARG A C 1
ATOM 1365 O O . ARG A 1 172 ? -5.862 -4.808 12.679 1.00 79.44 172 ARG A O 1
ATOM 1372 N N . CYS A 1 173 ? -7.917 -4.976 13.585 1.00 85.69 173 CYS A N 1
ATOM 1373 C CA . CYS A 1 173 ? -7.592 -4.345 14.861 1.00 85.69 173 CYS A CA 1
ATOM 1374 C C . CYS A 1 173 ? -6.608 -5.210 15.669 1.00 85.69 173 CYS A C 1
ATOM 1376 O O . CYS A 1 173 ? -6.526 -6.417 15.402 1.00 85.69 173 CYS A O 1
ATOM 1378 N N . PRO A 1 174 ? -5.835 -4.611 16.596 1.00 86.50 174 PRO A N 1
ATOM 1379 C CA . PRO A 1 174 ? -4.868 -5.327 17.432 1.00 86.50 174 PRO A CA 1
ATOM 1380 C C . PRO A 1 174 ? -5.471 -6.575 18.082 1.00 86.50 174 PRO A C 1
ATOM 1382 O O . PRO A 1 174 ? -4.926 -7.667 17.902 1.00 86.50 174 PRO A O 1
ATOM 1385 N N . ASN A 1 175 ? -6.654 -6.441 18.686 1.00 87.25 175 ASN A N 1
ATOM 1386 C CA . ASN A 1 175 ? -7.516 -7.567 19.006 1.00 87.25 175 ASN A CA 1
ATOM 1387 C C . ASN A 1 175 ? -8.614 -7.744 17.926 1.00 87.25 175 ASN A C 1
ATOM 1389 O O . ASN A 1 175 ? -9.419 -6.842 17.684 1.00 87.25 175 ASN A O 1
ATOM 1393 N N . PRO A 1 176 ? -8.663 -8.893 17.223 1.00 82.12 176 PRO A N 1
ATOM 1394 C CA . PRO A 1 176 ? -9.668 -9.148 16.195 1.00 82.12 176 PRO A CA 1
ATOM 1395 C C . PRO A 1 176 ? -11.039 -9.571 16.743 1.00 82.12 176 PRO A C 1
ATOM 1397 O O . PRO A 1 176 ? -11.983 -9.602 15.957 1.00 82.12 176 PRO A O 1
ATOM 1400 N N . GLU A 1 177 ? -11.132 -9.956 18.019 1.00 85.69 177 GLU A N 1
ATOM 1401 C CA . GLU A 1 177 ? -12.377 -10.368 18.689 1.00 85.69 177 GLU A CA 1
ATOM 1402 C C . GLU A 1 177 ? -13.026 -9.224 19.477 1.00 85.69 177 GLU A C 1
ATOM 1404 O O . GLU A 1 177 ? -14.168 -9.361 19.889 1.00 85.69 177 GLU A O 1
ATOM 1409 N N . LEU A 1 178 ? -12.304 -8.120 19.692 1.00 89.44 178 LEU A N 1
ATOM 1410 C CA . LEU A 1 178 ? -12.751 -6.987 20.495 1.00 89.44 178 LEU A CA 1
ATOM 1411 C C . LEU A 1 178 ? -12.111 -5.710 19.946 1.00 89.44 178 LEU A C 1
ATOM 1413 O O . LEU A 1 178 ? -10.950 -5.416 20.217 1.00 89.44 178 LEU A O 1
ATOM 1417 N N . ARG A 1 179 ? -12.835 -4.952 19.121 1.00 90.19 179 ARG A N 1
ATOM 1418 C CA . ARG A 1 179 ? -12.241 -3.868 18.316 1.00 90.19 179 ARG A CA 1
ATOM 1419 C C . ARG A 1 179 ? -11.622 -2.735 19.132 1.00 90.19 179 ARG A C 1
ATOM 1421 O O . ARG A 1 179 ? -10.709 -2.072 18.644 1.00 90.19 179 ARG A O 1
ATOM 1428 N N . PHE A 1 180 ? -12.183 -2.477 20.312 1.00 93.62 180 PHE A N 1
ATOM 1429 C CA . PHE A 1 180 ? -11.792 -1.365 21.170 1.00 93.62 180 PHE A CA 1
ATOM 1430 C C . PHE A 1 180 ? -10.627 -1.719 22.091 1.00 93.62 180 PHE A C 1
ATOM 1432 O O . PHE A 1 180 ? -10.092 -0.804 22.696 1.00 93.62 180 PHE A O 1
ATOM 1439 N N . ASP A 1 181 ? -10.215 -2.990 22.145 1.00 94.25 181 ASP A N 1
ATOM 1440 C CA . ASP A 1 181 ? -8.969 -3.431 22.780 1.00 94.25 181 ASP A CA 1
ATOM 1441 C C . ASP A 1 181 ? -7.798 -3.097 21.837 1.00 94.25 181 ASP A C 1
ATOM 1443 O O . ASP A 1 181 ? -7.410 -3.843 20.923 1.00 94.25 181 ASP A O 1
ATOM 1447 N N . ALA A 1 182 ? -7.338 -1.859 21.978 1.00 92.38 182 ALA A N 1
ATOM 1448 C CA . ALA A 1 182 ? -6.411 -1.177 21.097 1.00 92.38 182 ALA A CA 1
ATOM 1449 C C . ALA A 1 182 ? -4.955 -1.526 21.405 1.00 92.38 182 ALA A C 1
ATOM 1451 O O . ALA A 1 182 ? -4.106 -1.414 20.515 1.00 92.38 182 ALA A O 1
ATOM 1452 N N . ASP A 1 183 ? -4.648 -1.927 22.636 1.00 91.88 183 ASP A N 1
ATOM 1453 C CA . ASP A 1 183 ? -3.318 -2.409 23.008 1.00 91.88 183 ASP A CA 1
ATOM 1454 C C . ASP A 1 183 ? -3.195 -3.947 23.009 1.00 91.88 183 ASP A C 1
ATOM 1456 O O . ASP A 1 183 ? -2.075 -4.471 22.937 1.00 91.88 183 ASP A O 1
ATOM 1460 N N . GLY A 1 184 ? -4.321 -4.656 22.897 1.00 92.50 184 GLY A N 1
ATOM 1461 C CA . GLY A 1 184 ? -4.416 -6.089 22.644 1.00 92.50 184 GLY A CA 1
ATOM 1462 C C . GLY A 1 184 ? -4.270 -6.947 23.897 1.00 92.50 184 GLY A C 1
ATOM 1463 O O . GLY A 1 184 ? -3.814 -8.094 23.782 1.00 92.50 184 GLY A O 1
ATOM 1464 N N . ASP A 1 185 ? -4.566 -6.409 25.079 1.00 94.00 185 ASP A N 1
ATOM 1465 C CA . ASP A 1 185 ? -4.375 -7.092 26.359 1.00 94.00 185 ASP A CA 1
ATOM 1466 C C . ASP A 1 185 ? -5.616 -7.853 26.872 1.00 94.00 185 ASP A C 1
ATOM 1468 O O . ASP A 1 185 ? -5.501 -8.695 27.775 1.00 94.00 185 ASP A O 1
ATOM 1472 N N . GLY A 1 186 ? -6.755 -7.689 26.194 1.00 92.81 186 GLY A N 1
ATOM 1473 C CA . GLY A 1 186 ? -7.992 -8.435 26.407 1.00 92.81 186 GLY A CA 1
ATOM 1474 C C . GLY A 1 186 ? -9.048 -7.716 27.245 1.00 92.81 186 GLY A C 1
ATOM 1475 O O . GLY A 1 186 ? -10.076 -8.336 27.553 1.00 92.81 186 GLY A O 1
ATOM 1476 N N . ASP A 1 187 ? -8.837 -6.458 27.624 1.00 96.25 187 ASP A N 1
ATOM 1477 C CA . ASP A 1 187 ? -9.867 -5.601 28.205 1.00 96.25 187 ASP A CA 1
ATOM 1478 C C . ASP A 1 187 ? -10.089 -4.301 27.410 1.00 96.25 187 ASP A C 1
ATOM 1480 O O . ASP A 1 187 ? -9.549 -4.134 26.323 1.00 96.25 187 ASP A O 1
ATOM 1484 N N . VAL A 1 188 ? -11.054 -3.481 27.842 1.00 97.00 188 VAL A N 1
ATOM 1485 C CA . VAL A 1 188 ? -11.306 -2.160 27.245 1.00 97.00 188 VAL A CA 1
ATOM 1486 C C . VAL A 1 188 ? -11.283 -1.153 28.376 1.00 97.00 188 VAL A C 1
ATOM 1488 O O . VAL A 1 188 ? -12.262 -1.019 29.116 1.00 97.00 188 VAL A O 1
ATOM 1491 N N . ASP A 1 189 ? -10.168 -0.457 28.545 1.00 97.31 189 ASP A N 1
ATOM 1492 C CA . ASP A 1 189 ? -9.935 0.385 29.710 1.00 97.31 189 ASP A CA 1
ATOM 1493 C C . ASP A 1 189 ? -9.441 1.803 29.364 1.00 97.31 189 ASP A C 1
ATOM 1495 O O . ASP A 1 189 ? -9.699 2.362 28.295 1.00 97.31 189 ASP A O 1
ATOM 1499 N N . GLN A 1 190 ? -8.807 2.470 30.330 1.00 97.19 190 GLN A N 1
ATOM 1500 C CA . GLN A 1 190 ? -8.312 3.835 30.155 1.00 97.19 190 GLN A CA 1
ATOM 1501 C C . GLN A 1 190 ? -7.132 3.937 29.172 1.00 97.19 190 GLN A C 1
ATOM 1503 O O . GLN A 1 190 ? -6.883 5.025 28.646 1.00 97.19 190 GLN A O 1
ATOM 1508 N N . SER A 1 191 ? -6.398 2.850 28.949 1.00 96.50 191 SER A N 1
ATOM 1509 C CA . SER A 1 191 ? -5.313 2.738 27.971 1.00 96.50 191 SER A CA 1
ATOM 1510 C C . SER A 1 191 ? -5.885 2.763 26.557 1.00 96.50 191 SER A C 1
ATOM 1512 O O . SER A 1 191 ? -5.431 3.557 25.730 1.00 96.50 191 SER A O 1
ATOM 1514 N N . ASP A 1 192 ? -6.966 2.024 26.318 1.00 96.25 192 ASP A N 1
ATOM 1515 C CA . ASP A 1 192 ? -7.702 2.063 25.052 1.00 96.25 192 ASP A CA 1
ATOM 1516 C C . ASP A 1 192 ? -8.427 3.387 24.853 1.00 96.25 192 ASP A C 1
ATOM 1518 O O . ASP A 1 192 ? -8.428 3.961 23.759 1.00 96.25 192 ASP A O 1
ATOM 1522 N N . PHE A 1 193 ? -8.974 3.942 25.939 1.00 96.50 193 PHE A N 1
ATOM 1523 C CA . PHE A 1 193 ? -9.582 5.263 25.899 1.00 96.50 193 PHE A CA 1
ATOM 1524 C C . PHE A 1 193 ? -8.563 6.340 25.480 1.00 96.50 193 PHE A C 1
ATOM 1526 O O . PHE A 1 193 ? -8.897 7.298 24.782 1.00 96.50 193 PHE A O 1
ATOM 1533 N N . ALA A 1 194 ? -7.281 6.188 25.823 1.00 96.06 194 ALA A N 1
ATOM 1534 C CA . ALA A 1 194 ? -6.254 7.114 25.353 1.00 96.06 194 ALA A CA 1
ATOM 1535 C C . ALA A 1 194 ? -6.099 7.086 23.819 1.00 96.06 194 ALA A C 1
ATOM 1537 O O . ALA A 1 194 ? -5.782 8.118 23.219 1.00 96.06 194 ALA A O 1
ATOM 1538 N N . VAL A 1 195 ? -6.363 5.944 23.172 1.00 95.00 195 VAL A N 1
ATOM 1539 C CA . VAL A 1 195 ? -6.355 5.824 21.709 1.00 95.00 195 VAL A CA 1
ATOM 1540 C C . VAL A 1 195 ? -7.542 6.567 21.105 1.00 95.00 195 VAL A C 1
ATOM 1542 O O . VAL A 1 195 ? -7.322 7.396 20.223 1.00 95.00 195 VAL A O 1
ATOM 1545 N N . ILE A 1 196 ? -8.774 6.379 21.603 1.00 94.44 196 ILE A N 1
ATOM 1546 C CA . ILE A 1 196 ? -9.921 7.155 21.089 1.00 94.44 196 ILE A CA 1
ATOM 1547 C C . ILE A 1 196 ? -9.711 8.657 21.303 1.00 94.44 196 ILE A C 1
ATOM 1549 O O . ILE A 1 196 ? -9.965 9.437 20.393 1.00 94.44 196 ILE A O 1
ATOM 1553 N N . GLN A 1 197 ? -9.138 9.081 22.434 1.00 95.19 197 GLN A N 1
ATOM 1554 C CA . GLN A 1 197 ? -8.804 10.489 22.676 1.00 95.19 197 GLN A CA 1
ATOM 1555 C C . GLN A 1 197 ? -7.786 11.047 21.675 1.00 95.19 197 GLN A C 1
ATOM 1557 O O . GLN A 1 197 ? -7.911 12.196 21.254 1.00 95.19 197 GLN A O 1
ATOM 1562 N N . ALA A 1 198 ? -6.771 10.262 21.309 1.00 94.81 198 ALA A N 1
ATOM 1563 C CA . ALA A 1 198 ? -5.781 10.661 20.312 1.00 94.81 198 ALA A CA 1
ATOM 1564 C C . ALA A 1 198 ? -6.370 10.713 18.893 1.00 94.81 198 ALA A C 1
ATOM 1566 O O . ALA A 1 198 ? -5.901 11.488 18.059 1.00 94.81 198 ALA A O 1
ATOM 1567 N N . CYS A 1 199 ? -7.383 9.890 18.638 1.00 93.94 199 CYS A N 1
ATOM 1568 C CA . CYS A 1 199 ? -8.033 9.733 17.347 1.00 93.94 199 CYS A CA 1
ATOM 1569 C C . CYS A 1 199 ? -9.256 10.635 17.144 1.00 93.94 199 CYS A C 1
ATOM 1571 O O . CYS A 1 199 ? -9.683 10.803 16.006 1.00 93.94 199 CYS A O 1
ATOM 1573 N N . PHE A 1 200 ? -9.800 11.217 18.214 1.00 94.44 200 PHE A N 1
ATOM 1574 C CA . PHE A 1 200 ? -11.017 12.021 18.188 1.00 94.44 200 PHE A CA 1
ATOM 1575 C C . PHE A 1 200 ? -10.855 13.256 17.298 1.00 94.44 200 PHE A C 1
ATOM 1577 O O . PHE A 1 200 ? -10.046 14.147 17.578 1.00 94.44 200 PHE A O 1
ATOM 1584 N N . THR A 1 201 ? -11.661 13.336 16.246 1.00 93.88 201 THR A N 1
ATOM 1585 C CA . THR A 1 201 ? -11.713 14.491 15.342 1.00 93.88 201 THR A CA 1
ATOM 1586 C C . THR A 1 201 ? -12.922 15.382 15.632 1.00 93.88 201 THR A C 1
ATOM 1588 O O . THR A 1 201 ? -12.868 16.585 15.362 1.00 93.88 201 THR A O 1
ATOM 1591 N N . GLY A 1 202 ? -13.956 14.833 16.280 1.00 93.19 202 GLY A N 1
ATOM 1592 C CA . GLY A 1 202 ? -15.246 15.481 16.507 1.00 93.19 202 GLY A CA 1
ATOM 1593 C C . GLY A 1 202 ? -16.148 15.414 15.275 1.00 93.19 202 GLY A C 1
ATOM 1594 O O . GLY A 1 202 ? -15.680 15.096 14.188 1.00 93.19 202 GLY A O 1
ATOM 1595 N N . ALA A 1 203 ? -17.429 15.746 15.454 1.00 91.12 203 ALA A N 1
ATOM 1596 C CA . ALA A 1 203 ? -18.413 15.688 14.374 1.00 91.12 203 ALA A CA 1
ATOM 1597 C C . ALA A 1 203 ? -18.008 16.607 13.211 1.00 91.12 203 ALA A C 1
ATOM 1599 O O . ALA A 1 203 ? -17.721 17.793 13.421 1.00 91.12 203 ALA A O 1
ATOM 1600 N N . ASP A 1 204 ? -17.974 16.055 11.999 1.00 84.44 204 ASP A N 1
ATOM 1601 C CA . ASP A 1 204 ? -17.468 16.690 10.778 1.00 84.44 204 ASP A CA 1
ATOM 1602 C C . ASP A 1 204 ? -15.988 17.136 10.877 1.00 84.44 204 ASP A C 1
ATOM 1604 O O . ASP A 1 204 ? -15.524 17.993 10.114 1.00 84.44 204 ASP A O 1
ATOM 1608 N N . GLY A 1 205 ? -15.223 16.578 11.823 1.00 80.06 205 GLY A N 1
ATOM 1609 C CA . GLY A 1 205 ? -13.837 16.954 12.124 1.00 80.06 205 GLY A CA 1
ATOM 1610 C C . GLY A 1 205 ? -12.837 16.602 11.021 1.00 80.06 205 GLY A C 1
ATOM 1611 O O . GLY A 1 205 ? -11.728 17.145 10.979 1.00 80.06 205 GLY A O 1
ATOM 1612 N N . GLY A 1 206 ? -13.248 15.742 10.090 1.00 77.56 206 GLY A N 1
ATOM 1613 C CA . GLY A 1 206 ? -12.450 15.298 8.957 1.00 77.56 206 GLY A CA 1
ATOM 1614 C C . GLY A 1 206 ? -11.557 14.095 9.280 1.00 77.56 206 GLY A C 1
ATOM 1615 O O . GLY A 1 206 ? -11.699 13.474 10.334 1.00 77.56 206 GLY A O 1
ATOM 1616 N N . PRO A 1 207 ? -10.635 13.756 8.359 1.00 78.06 207 PRO A N 1
ATOM 1617 C CA . PRO A 1 207 ? -9.977 12.457 8.342 1.00 78.06 207 PRO A CA 1
ATOM 1618 C C . PRO A 1 207 ? -9.017 12.263 9.518 1.00 78.06 207 PRO A C 1
ATOM 1620 O O . PRO A 1 207 ? -8.222 13.146 9.846 1.00 78.06 207 PRO A O 1
ATOM 1623 N N . PHE A 1 208 ? -9.034 11.058 10.078 1.00 85.62 208 PHE A N 1
ATOM 1624 C CA . PHE A 1 208 ? -8.110 10.580 11.106 1.00 85.62 208 PHE A CA 1
ATOM 1625 C C . PHE A 1 208 ? -7.008 9.675 10.517 1.00 85.62 208 PHE A C 1
ATOM 1627 O O . PHE A 1 208 ? -7.027 9.305 9.340 1.00 85.62 208 PHE A O 1
ATOM 1634 N N . ASP A 1 209 ? -6.021 9.297 11.335 1.00 84.81 209 ASP A N 1
ATOM 1635 C CA . ASP A 1 209 ? -4.971 8.351 10.935 1.00 84.81 209 ASP A CA 1
ATOM 1636 C C . ASP A 1 209 ? -5.512 6.915 10.872 1.00 84.81 209 ASP A C 1
ATOM 1638 O O . ASP A 1 209 ? -5.601 6.229 11.884 1.00 84.81 209 ASP A O 1
ATOM 1642 N N . CYS A 1 210 ? -5.838 6.422 9.679 1.00 81.44 210 CYS A N 1
ATOM 1643 C CA . CYS A 1 210 ? -6.403 5.082 9.478 1.00 81.44 210 CYS A CA 1
ATOM 1644 C C . CYS A 1 210 ? -5.535 3.928 10.002 1.00 81.44 210 CYS A C 1
ATOM 1646 O O . CYS A 1 210 ? -6.056 2.861 10.348 1.00 81.44 210 CYS A O 1
ATOM 1648 N N . SER A 1 211 ? -4.215 4.115 10.061 1.00 81.00 211 SER A N 1
ATOM 1649 C CA . SER A 1 211 ? -3.308 3.079 10.554 1.00 81.00 211 SER A CA 1
ATOM 1650 C C . SER A 1 211 ? -3.547 2.786 12.038 1.00 81.00 211 SER A C 1
ATOM 1652 O O . SER A 1 211 ? -3.609 1.617 12.430 1.00 81.00 211 SER A O 1
ATOM 1654 N N . THR A 1 212 ? -3.784 3.847 12.810 1.00 84.31 212 THR A N 1
ATOM 1655 C CA . THR A 1 212 ? -3.918 3.830 14.270 1.00 84.31 212 THR A CA 1
ATOM 1656 C C . THR A 1 212 ? -5.382 3.844 14.714 1.00 84.31 212 THR A C 1
ATOM 1658 O O . THR A 1 212 ? -5.757 3.154 15.653 1.00 84.31 212 THR A O 1
ATOM 1661 N N . CYS A 1 213 ? -6.229 4.599 14.018 1.00 89.69 213 CYS A N 1
ATOM 1662 C CA . CYS A 1 213 ? -7.522 5.043 14.529 1.00 89.69 213 CYS A CA 1
ATOM 1663 C C . CYS A 1 213 ? -8.734 4.330 13.925 1.00 89.69 213 CYS A C 1
ATOM 1665 O O . CYS A 1 213 ? -9.820 4.443 14.480 1.00 89.69 213 CYS A O 1
ATOM 1667 N N . ARG A 1 214 ? -8.588 3.561 12.833 1.00 88.19 214 ARG A N 1
ATOM 1668 C CA . ARG A 1 214 ? -9.745 2.938 12.146 1.00 88.19 214 ARG A CA 1
ATOM 1669 C C . ARG A 1 214 ? -10.629 2.091 13.061 1.00 88.19 214 ARG A C 1
ATOM 1671 O O . ARG A 1 214 ? -11.827 2.013 12.846 1.00 88.19 214 ARG A O 1
ATOM 1678 N N . CYS A 1 215 ? -10.042 1.456 14.074 1.00 90.44 215 CYS A N 1
ATOM 1679 C CA . CYS A 1 215 ? -10.771 0.591 14.998 1.00 90.44 215 CYS A CA 1
ATOM 1680 C C . CYS A 1 215 ? -11.744 1.382 15.872 1.00 90.44 215 CYS A C 1
ATOM 1682 O O . CYS A 1 215 ? -12.797 0.858 16.231 1.00 90.44 215 CYS A O 1
ATOM 1684 N N . MET A 1 216 ? -11.425 2.655 16.113 1.00 91.81 216 MET A N 1
ATOM 1685 C CA . MET A 1 216 ? -12.246 3.589 16.872 1.00 91.81 216 MET A CA 1
ATOM 1686 C C . MET A 1 216 ? -13.340 4.241 16.029 1.00 91.81 216 MET A C 1
ATOM 1688 O O . MET A 1 216 ? -14.246 4.805 16.614 1.00 91.81 216 MET A O 1
ATOM 1692 N N . ASN A 1 217 ? -13.301 4.138 14.696 1.00 89.81 217 ASN A N 1
ATOM 1693 C CA . ASN A 1 217 ? -14.417 4.559 13.852 1.00 89.81 217 ASN A CA 1
ATOM 1694 C C . ASN A 1 217 ? -15.411 3.402 13.693 1.00 89.81 217 ASN A C 1
ATOM 1696 O O . ASN A 1 217 ? -15.168 2.415 12.990 1.00 89.81 217 ASN A O 1
ATOM 1700 N N . THR A 1 218 ? -16.532 3.525 14.379 1.00 88.25 218 THR A N 1
ATOM 1701 C CA . THR A 1 218 ? -17.620 2.556 14.449 1.00 88.25 218 THR A CA 1
ATOM 1702 C C . THR A 1 218 ? -18.692 2.818 13.399 1.00 88.25 218 THR A C 1
ATOM 1704 O O . THR A 1 218 ? -19.342 1.870 12.962 1.00 88.25 218 THR A O 1
ATOM 1707 N N . GLY A 1 219 ? -18.844 4.067 12.948 1.00 80.31 219 GLY A N 1
ATOM 1708 C CA . GLY A 1 219 ? -19.772 4.458 11.885 1.00 80.31 219 GLY A CA 1
ATOM 1709 C C . GLY A 1 219 ? -19.302 4.076 10.478 1.00 80.31 219 GLY A C 1
ATOM 1710 O O . GLY A 1 219 ? -20.117 3.976 9.557 1.00 80.31 219 GLY A O 1
ATOM 1711 N N . GLY A 1 220 ? -18.001 3.824 10.304 1.00 76.62 220 GLY A N 1
ATOM 1712 C CA . GLY A 1 220 ? -17.368 3.641 8.995 1.00 76.62 220 GLY A CA 1
ATOM 1713 C C . GLY A 1 220 ? -17.380 4.917 8.146 1.00 76.62 220 GLY A C 1
ATOM 1714 O O . GLY A 1 220 ? -17.284 4.842 6.920 1.00 76.62 220 GLY A O 1
ATOM 1715 N N . ASP A 1 221 ? -17.555 6.074 8.782 1.00 81.62 221 ASP A N 1
ATOM 1716 C CA . ASP A 1 221 ? -17.604 7.389 8.153 1.00 81.62 221 ASP A CA 1
ATOM 1717 C C . ASP A 1 221 ? -16.223 8.069 8.174 1.00 81.62 221 ASP A C 1
ATOM 1719 O O . ASP A 1 221 ? -15.190 7.414 8.011 1.00 81.62 221 ASP A O 1
ATOM 1723 N N . THR A 1 222 ? -16.182 9.397 8.242 1.00 83.12 222 THR A N 1
ATOM 1724 C CA . THR A 1 222 ? -14.973 10.167 7.926 1.00 83.12 222 THR A CA 1
ATOM 1725 C C . THR A 1 222 ? -14.263 10.706 9.159 1.00 83.12 222 THR A C 1
ATOM 1727 O O . THR A 1 222 ? -13.196 11.310 9.030 1.00 83.12 222 THR A O 1
ATOM 1730 N N . ASP A 1 223 ? -14.851 10.497 10.327 1.00 88.38 223 ASP A N 1
ATOM 1731 C CA . ASP A 1 223 ? -14.543 11.145 11.585 1.00 88.38 223 ASP A CA 1
ATOM 1732 C C . ASP A 1 223 ? -14.582 10.134 12.733 1.00 88.38 223 ASP A C 1
ATOM 1734 O O . ASP A 1 223 ? -14.952 8.978 12.562 1.00 88.38 223 ASP A O 1
ATOM 1738 N N . ILE A 1 224 ? -14.035 10.549 13.873 1.00 92.75 224 ILE A N 1
ATOM 1739 C CA . ILE A 1 224 ? -14.168 9.827 15.133 1.00 92.75 224 ILE A CA 1
ATOM 1740 C C . ILE A 1 224 ? -14.744 10.815 16.124 1.00 92.75 224 ILE A C 1
ATOM 1742 O O . ILE A 1 224 ? -14.088 11.814 16.464 1.00 92.75 224 ILE A O 1
ATOM 1746 N N . ASP A 1 225 ? -15.972 10.568 16.551 1.00 94.06 225 ASP A N 1
ATOM 1747 C CA . ASP A 1 225 ? -16.762 11.553 17.268 1.00 94.06 225 ASP A CA 1
ATOM 1748 C C . ASP A 1 225 ? -17.511 10.983 18.487 1.00 94.06 225 ASP A C 1
ATOM 1750 O O . ASP A 1 225 ? -17.076 10.032 19.143 1.00 94.06 225 ASP A O 1
ATOM 1754 N N . GLY A 1 226 ? -18.573 11.677 18.904 1.00 95.50 226 GLY A N 1
ATOM 1755 C CA . GLY A 1 226 ? -19.356 11.290 20.070 1.00 95.50 226 GLY A CA 1
ATOM 1756 C C . GLY A 1 226 ? -20.098 9.965 19.895 1.00 95.50 226 GLY A C 1
ATOM 1757 O O . GLY A 1 226 ? -20.278 9.265 20.891 1.00 95.50 226 GLY A O 1
ATOM 1758 N N . ASP A 1 227 ? -20.503 9.608 18.677 1.00 93.38 227 ASP A N 1
ATOM 1759 C CA . ASP A 1 227 ? -21.216 8.357 18.417 1.00 93.38 227 ASP A CA 1
ATOM 1760 C C . ASP A 1 227 ? -20.266 7.161 18.591 1.00 93.38 227 ASP A C 1
ATOM 1762 O O . ASP A 1 227 ? -20.620 6.173 19.242 1.00 93.38 227 ASP A O 1
ATOM 1766 N N . ASP A 1 228 ? -19.016 7.302 18.148 1.00 94.31 228 ASP A N 1
ATOM 1767 C CA . ASP A 1 228 ? -17.961 6.310 18.374 1.00 94.31 228 ASP A CA 1
ATOM 1768 C C . ASP A 1 228 ? -17.608 6.147 19.848 1.00 94.31 228 ASP A C 1
ATOM 1770 O O . ASP A 1 228 ? -17.407 5.032 20.335 1.00 94.31 228 ASP A O 1
ATOM 1774 N N . LEU A 1 229 ? -17.572 7.257 20.589 1.00 95.44 229 LEU A N 1
ATOM 1775 C CA . LEU A 1 229 ? -17.332 7.222 22.026 1.00 95.44 229 LEU A CA 1
ATOM 1776 C C . LEU A 1 229 ? -18.457 6.493 22.771 1.00 95.44 229 LEU A C 1
ATOM 1778 O O . LEU A 1 229 ? -18.185 5.702 23.671 1.00 95.44 229 LEU A O 1
ATOM 1782 N N . VAL A 1 230 ? -19.715 6.708 22.383 1.00 95.31 230 VAL A N 1
ATOM 1783 C CA . VAL A 1 230 ? -20.857 5.992 22.972 1.00 95.31 230 VAL A CA 1
ATOM 1784 C C . VAL A 1 230 ? -20.775 4.488 22.701 1.00 95.31 230 VAL A C 1
ATOM 1786 O O . VAL A 1 230 ? -21.183 3.692 23.549 1.00 95.31 230 VAL A O 1
ATOM 1789 N N . ALA A 1 231 ? -20.262 4.078 21.541 1.00 94.19 231 ALA A N 1
ATOM 1790 C CA . ALA A 1 231 ? -20.020 2.671 21.236 1.00 94.19 231 ALA A CA 1
ATOM 1791 C C . ALA A 1 231 ? -18.848 2.098 22.057 1.00 94.19 231 ALA A C 1
ATOM 1793 O O . ALA A 1 231 ? -18.986 1.024 22.638 1.00 94.19 231 ALA A O 1
ATOM 1794 N N . PHE A 1 232 ? -17.744 2.837 22.199 1.00 95.50 232 PHE A N 1
ATOM 1795 C CA . PHE A 1 232 ? -16.626 2.460 23.071 1.00 95.50 232 PHE A CA 1
ATOM 1796 C C . PHE A 1 232 ? -17.076 2.248 24.527 1.00 95.50 232 PHE A C 1
ATOM 1798 O O . PHE A 1 232 ? -16.754 1.234 25.146 1.00 95.50 232 PHE A O 1
ATOM 1805 N N . GLU A 1 233 ? -17.878 3.168 25.074 1.00 95.81 233 GLU A N 1
ATOM 1806 C CA . GLU A 1 233 ? -18.377 3.098 26.456 1.00 95.81 233 GLU A CA 1
ATOM 1807 C C . GLU A 1 233 ? -19.240 1.854 26.734 1.00 95.81 233 GLU A C 1
ATOM 1809 O O . GLU A 1 233 ? -19.330 1.423 27.883 1.00 95.81 233 GLU A O 1
ATOM 1814 N N . GLN A 1 234 ? -19.855 1.249 25.711 1.00 95.06 234 GLN A N 1
ATOM 1815 C CA . GLN A 1 234 ? -20.609 -0.006 25.861 1.00 95.06 234 GLN A CA 1
ATOM 1816 C C . GLN A 1 234 ? -19.698 -1.215 26.090 1.00 95.06 234 GLN A C 1
ATOM 1818 O O . GLN A 1 234 ? -20.127 -2.198 26.695 1.00 95.06 234 GLN A O 1
ATOM 1823 N N . CYS A 1 235 ? -18.454 -1.128 25.627 1.00 96.12 235 CYS A N 1
ATOM 1824 C CA . CYS A 1 235 ? -17.430 -2.146 25.803 1.00 96.12 235 CYS A CA 1
ATOM 1825 C C . CYS A 1 235 ? -16.536 -1.903 27.016 1.00 96.12 235 CYS A C 1
ATOM 1827 O O . CYS A 1 235 ? -15.937 -2.853 27.518 1.00 96.12 235 CYS A O 1
ATOM 1829 N N . ALA A 1 236 ? -16.463 -0.655 27.487 1.00 96.56 236 ALA A N 1
ATOM 1830 C CA . ALA A 1 236 ? -15.594 -0.255 28.580 1.00 96.56 236 ALA A CA 1
ATOM 1831 C C . ALA A 1 236 ? -15.780 -1.141 29.823 1.00 96.56 236 ALA A C 1
ATOM 1833 O O . ALA A 1 236 ? -16.867 -1.259 30.402 1.00 96.56 236 ALA A O 1
ATOM 1834 N N . SER A 1 237 ? -14.678 -1.739 30.251 1.00 95.62 237 SER A N 1
ATOM 1835 C CA . SER A 1 237 ? -14.545 -2.531 31.459 1.00 95.62 237 SER A CA 1
ATOM 1836 C C . SER A 1 237 ? -13.595 -1.817 32.433 1.00 95.62 237 SER A C 1
ATOM 1838 O O . SER A 1 237 ? -13.750 -0.629 32.720 1.00 95.62 237 SER A O 1
ATOM 1840 N N . ALA A 1 238 ? -12.662 -2.540 33.040 1.00 95.06 238 ALA A N 1
ATOM 1841 C CA . ALA A 1 238 ? -11.669 -1.998 33.952 1.00 95.06 238 ALA A CA 1
ATOM 1842 C C . ALA A 1 238 ? -10.334 -2.712 33.713 1.00 95.06 238 ALA A C 1
ATOM 1844 O O . ALA A 1 238 ? -10.362 -3.852 33.254 1.00 95.06 238 ALA A O 1
ATOM 1845 N N . PRO A 1 239 ? -9.202 -2.120 34.132 1.00 96.75 239 PRO A N 1
ATOM 1846 C CA . PRO A 1 239 ? -7.904 -2.760 33.973 1.00 96.75 239 PRO A CA 1
ATOM 1847 C C . PRO A 1 239 ? -7.870 -4.162 34.598 1.00 96.75 239 PRO A C 1
ATOM 1849 O O . PRO A 1 239 ? -8.179 -4.342 35.787 1.00 96.75 239 PRO A O 1
ATOM 1852 N N . GLY A 1 240 ? -7.480 -5.156 33.811 1.00 95.19 240 GLY A N 1
ATOM 1853 C CA . GLY A 1 240 ? -7.465 -6.580 34.136 1.00 95.19 240 GLY A CA 1
ATOM 1854 C C . GLY A 1 240 ? -8.841 -7.254 34.180 1.00 95.19 240 GLY A C 1
ATOM 1855 O O . GLY A 1 240 ? -8.944 -8.385 34.673 1.00 95.19 240 GLY A O 1
ATOM 1856 N N . VAL A 1 241 ? -9.908 -6.587 33.736 1.00 97.31 241 VAL A N 1
ATOM 1857 C CA . VAL A 1 241 ? -11.274 -7.124 33.685 1.00 97.31 241 VAL A CA 1
ATOM 1858 C C . VAL A 1 241 ? -11.674 -7.286 32.230 1.00 97.31 241 VAL A C 1
ATOM 1860 O O . VAL A 1 241 ? -12.061 -6.317 31.589 1.00 97.31 241 VAL A O 1
ATOM 1863 N N . ALA A 1 242 ? -11.651 -8.529 31.746 1.00 95.81 242 ALA A N 1
ATOM 1864 C CA . ALA A 1 242 ? -12.038 -8.851 30.376 1.00 95.81 242 ALA A CA 1
ATOM 1865 C C . ALA A 1 242 ? -13.375 -8.198 29.998 1.00 95.81 242 ALA A C 1
ATOM 1867 O O . ALA A 1 242 ? -14.367 -8.329 30.730 1.00 95.81 242 ALA A O 1
ATOM 1868 N N . ALA A 1 243 ? -13.383 -7.499 28.866 1.00 94.62 243 ALA A N 1
ATOM 1869 C CA . ALA A 1 243 ? -14.601 -6.931 28.315 1.00 94.62 243 ALA A CA 1
ATOM 1870 C C . ALA A 1 243 ? -15.515 -8.037 27.762 1.00 94.62 243 ALA A C 1
ATOM 1872 O O . ALA A 1 243 ? -15.108 -9.186 27.559 1.00 94.62 243 ALA A O 1
ATOM 1873 N N . ASP A 1 244 ? -16.781 -7.697 27.537 1.00 94.12 244 ASP A N 1
ATOM 1874 C CA . ASP A 1 244 ? -17.700 -8.599 26.848 1.00 94.12 244 ASP A CA 1
ATOM 1875 C C . ASP A 1 244 ? -17.297 -8.688 25.369 1.00 94.12 244 ASP A C 1
ATOM 1877 O O . ASP A 1 244 ? -17.372 -7.704 24.647 1.00 94.12 244 ASP A O 1
ATOM 1881 N N . VAL A 1 245 ? -16.901 -9.876 24.909 1.00 89.75 245 VAL A N 1
ATOM 1882 C CA . VAL A 1 245 ? -16.457 -10.144 23.523 1.00 89.75 245 VAL A CA 1
ATOM 1883 C C . VAL A 1 245 ? -17.538 -9.937 22.455 1.00 89.75 245 VAL A C 1
ATOM 1885 O O . VAL A 1 245 ? -17.283 -10.161 21.281 1.00 89.75 245 VAL A O 1
ATOM 1888 N N . THR A 1 246 ? -18.763 -9.594 22.859 1.00 92.00 246 THR A N 1
ATOM 1889 C CA . THR A 1 246 ? -19.883 -9.283 21.959 1.00 92.00 246 THR A CA 1
ATOM 1890 C C . THR A 1 246 ? -20.359 -7.835 22.080 1.00 92.00 246 THR A C 1
ATOM 1892 O O . THR A 1 246 ? -21.352 -7.459 21.462 1.00 92.00 246 THR A O 1
ATOM 1895 N N . CYS A 1 247 ? -19.691 -6.998 22.880 1.00 93.62 247 CYS A N 1
ATOM 1896 C CA . CYS A 1 247 ? -20.113 -5.614 23.117 1.00 93.62 247 CYS A CA 1
ATOM 1897 C C . CYS A 1 247 ? -20.044 -4.728 21.859 1.00 93.62 247 CYS A C 1
ATOM 1899 O O . CYS A 1 247 ? -20.741 -3.718 21.787 1.00 93.62 247 CYS A O 1
ATOM 1901 N N . ASP A 1 248 ? -19.233 -5.109 20.871 1.00 90.69 248 ASP A N 1
ATOM 1902 C CA . ASP A 1 248 ? -19.082 -4.447 19.576 1.00 90.69 248 ASP A CA 1
ATOM 1903 C C . ASP A 1 248 ? -19.787 -5.200 18.429 1.00 90.69 248 ASP A C 1
ATOM 1905 O O . ASP A 1 248 ? -19.679 -4.801 17.262 1.00 90.69 248 ASP A O 1
ATOM 1909 N N . ASP A 1 249 ? -20.561 -6.250 18.740 1.00 89.12 249 ASP A N 1
ATOM 1910 C CA . ASP A 1 249 ? -21.328 -7.001 17.748 1.00 89.12 249 ASP A CA 1
ATOM 1911 C C . ASP A 1 249 ? -22.339 -6.092 17.033 1.00 89.12 249 ASP A C 1
ATOM 1913 O O . ASP A 1 249 ? -23.152 -5.387 17.633 1.00 89.12 249 ASP A O 1
ATOM 1917 N N . GLY A 1 250 ? -22.343 -6.165 15.702 1.00 82.38 250 GLY A N 1
ATOM 1918 C CA . GLY A 1 250 ? -23.263 -5.396 14.861 1.00 82.38 250 GLY A CA 1
ATOM 1919 C C . GLY A 1 250 ? -22.763 -4.002 14.486 1.00 82.38 250 GLY A C 1
ATOM 1920 O O . GLY A 1 250 ? -23.407 -3.350 13.659 1.00 82.38 250 GLY A O 1
ATOM 1921 N N . LEU A 1 251 ? -21.607 -3.576 15.001 1.00 84.56 251 LEU A N 1
ATOM 1922 C CA . LEU A 1 251 ? -20.897 -2.426 14.454 1.00 84.56 251 LEU A CA 1
ATOM 1923 C C . LEU A 1 251 ? -20.247 -2.804 13.109 1.00 84.56 251 LEU A C 1
ATOM 1925 O O . LEU A 1 251 ? -19.685 -3.897 12.978 1.00 84.56 251 LEU A O 1
ATOM 1929 N N . PRO A 1 252 ? -20.294 -1.925 12.093 1.00 75.19 252 PRO A N 1
ATOM 1930 C CA . PRO A 1 252 ? -19.497 -2.076 10.882 1.00 75.19 252 PRO A CA 1
ATOM 1931 C C . PRO A 1 252 ? -18.017 -2.288 11.224 1.00 75.19 252 PRO A C 1
ATOM 1933 O O . PRO A 1 252 ? -17.398 -1.459 11.894 1.00 75.19 252 PRO A O 1
ATOM 1936 N N . TYR A 1 253 ? -17.439 -3.409 10.789 1.00 65.81 253 TYR A N 1
ATOM 1937 C CA . TYR A 1 253 ? -15.991 -3.595 10.867 1.00 65.81 253 TYR A CA 1
ATOM 1938 C C . TYR A 1 253 ? -15.327 -2.732 9.778 1.00 65.81 253 TYR A C 1
ATOM 1940 O O . TYR A 1 253 ? -15.831 -2.744 8.650 1.00 65.81 253 TYR A O 1
ATOM 1948 N N . PRO A 1 254 ? -14.254 -1.987 10.096 1.00 60.47 254 PRO A N 1
ATOM 1949 C CA . PRO A 1 254 ? -13.568 -1.111 9.148 1.00 60.47 254 PRO A CA 1
ATOM 1950 C C . PRO A 1 254 ? -12.829 -1.875 8.039 1.00 60.47 254 PRO A C 1
ATOM 1952 O O . PRO A 1 254 ? -12.476 -3.066 8.231 1.00 60.47 254 PRO A O 1
#

Sequence (254 aa):
IKATIWQFEDFEKSAPYPPGNWAHDQIQSWLVLMNEDESEYFAIGVHAYNGEASSWWLNLSWATATDGWQVTTYPRAQGWRSLRIVVHPYTGQAGDVEFYAAPNPGAGNPPQYVLVGSGRRRATSGTCEGVPVTRVAIGANPRFVPQDYIANTYEIFWYDDAIVTLQDAPLRCPNPELRFDADGDGDVDQSDFAVIQACFTGADGGPFDCSTCRCMNTGGDTDIDGDDLVAFEQCASAPGVAADVTCDDGLPYP

Foldseek 3Di:
DKKKWKKAWADDPPPPDPPDDDQPAWAWKWKKFAAPVRLWMKIKAATDDVPDPDPRRQAIWIDISVRAIDGFPHGDDGTIKMKMKDAAWAQQDFANIWIWIFDDCVVDVVTDIDTGGTDHAPDPALASGGDDTDDIDTIDDVVSRPDPDPGDNPMDMDMDDIDDDDDPDHLAALDNLALLVRVNPQAREVVSVVLLVQQALADVSFAGRSNRCQSLPQQRGRGRYDVSVVLSVQQHDYVVDGTDSCSSPPGDRD

pLDDT: mean 83.43, std 14.61, range [43.66, 98.19]

Secondary structure (DSSP, 8-state):
-EEEEEEEEE--TTS---SSTT-----EEEEEEE-TTSSSEEEEEEE--TTSTTTGGGEEEEEETTTEEEEEEEE--SEEEEEEEEEPPP-SSTTSEEEEEE--GGG-SS---EEEEEEPPPBPTTSS-BPPP-EEEEE--GGG-SSS-------EEEEEEEEEE--------SSSS-TT-SSSSSS-SHHHHHHHHHH---TT-----HHHHGGG-SS-SS---HHHHHHHHHH--BTTBPPPTTTTTTSPP-

Radius of gyration: 23.16 Å; chains: 1; bounding box: 50×38×68 Å